Protein 2EXU (pdb70)

GO terms:
  GO:0070990 snRNP binding (F, IDA)
  GO:0033553 rDNA heterochromatin (C, IDA)
  GO:0000785 chromatin (C, IDA)
  GO:0005634 nucleus (C, IDA)
  GO:0000993 RNA polymerase II complex binding (F, IDA)
  GO:0001042 RNA polymerase I core binding (F, IDA)
  GO:0001179 RNA polymerase I general transcription initiation factor binding (F, IDA)
  GO:0003677 DNA binding (F, IDA)
  GO:0003727 single-stranded RNA binding (F, IDA)
  GO:0030619 U1 snRNA binding (F, IDA)
  GO:0030620 U2 snRNA binding (F, IDA)
  GO:0030621 U4 snRNA binding (F, IDA)
  GO:0030623 U5 snRNA binding (F, IDA)
  GO:0017070 U6 snRNA binding (F, IDA)
  GO:0010508 positive regulation of autophagy (P, IDA)
  GO:0042393 histone binding (F, IDA)
  GO:0044877 protein-containing complex binding (F, IDA)
  GO:0032968 positive regulation of transcription elongation by RNA polymerase II (P, IDA)
  GO:0006338 chromatin remodeling (P, IDA)
  GO:0000245 spliceosomal complex assembly (P, IDA)

B-factor: mean 37.78, std 13.95, range [15.48, 500.0]

CATH classification: 3.30.40.210 (+1 more: 3.30.70.940)

Foldseek 3Di:
DWKAFFFQQAIDRPVCCVPPNDPFCVVLCVQLVHRSVLRIGPDFADKDQFDQLCPDPVNVVQVCSVPDGHIGTQAGDDDGDPSSVVVDPPTDTSHPPPDWWKKKWFFAFPCAVVVQVVLVVLQVVQVVVDDDDGLQWPHKADDPVDTRIIMTTGDDLVSQCVSCPPPHGTPSVDMDGDDPVCVCQGPPPDHD

Solvent-accessible surface area: 12089 Å² total; per-residue (Å²): 119,84,52,0,0,10,26,8,0,4,11,33,44,45,92,72,4,103,182,98,8,2,65,45,4,68,56,50,0,135,132,15,70,19,60,11,47,96,0,6,8,92,53,46,111,18,111,15,56,11,103,145,18,115,165,29,157,71,0,109,178,31,78,0,39,181,21,84,56,29,85,0,0,88,76,2,51,44,222,7,24,73,78,0,61,141,64,41,122,156,43,146,43,32,45,58,62,64,70,50,42,11,34,12,0,85,0,105,88,67,69,17,109,73,2,31,160,101,0,118,143,60,35,115,79,46,48,194,89,70,53,199,168,77,17,110,13,112,47,22,33,41,46,103,91,59,90,4,114,0,13,0,41,0,50,129,82,72,22,0,64,143,0,3,111,78,22,83,32,14,72,42,106,106,36,113,76,11,46,99,146,90,21,89,107,10,98,79,122,130,30,141

Nearest PDB structures (foldseek):
  2exu-assembly1_A-2  TM=1.005E+00  e=1.277E-41  Saccharomyces cerevisiae
  7nky-assembly1_Y  TM=9.917E-01  e=1.237E-17  Saccharomyces cerevisiae
  8ram-assembly1_Z  TM=9.722E-01  e=3.155E-15  Saccharomyces cerevisiae
  8rap-assembly1_Z  TM=9.716E-01  e=3.574E-15  Saccharomyces cerevisiae
  7nkx-assembly1_Z  TM=9.626E-01  e=2.965E-15  Saccharomyces cerevisiae S288C

Structure (mmCIF, N/CA/C/O backbone):
data_2EXU
#
_entry.id   2EXU
#
_cell.length_a   53.801
_cell.length_b   53.801
_cell.length_c   177.120
_cell.angle_alpha   90.00
_cell.angle_beta   90.00
_cell.angle_gamma   90.00
#
_symmetry.space_group_name_H-M   'P 41 2 2'
#
loop_
_entity.id
_entity.type
_entity.pdbx_description
1 polymer 'Transcription initiation protein SPT4/SPT5'
2 non-polymer 'ZINC ION'
3 non-polymer ETHANOL
4 non-polymer (4S)-2-METHYL-2,4-PENTANEDIOL
5 water water
#
loop_
_atom_site.group_PDB
_atom_site.id
_atom_site.type_symbol
_atom_site.label_atom_id
_atom_site.label_alt_id
_atom_site.label_comp_id
_atom_site.label_asym_id
_atom_site.label_entity_id
_atom_site.label_seq_id
_atom_site.pdbx_PDB_ins_code
_atom_site.Cartn_x
_atom_site.Cartn_y
_atom_site.Cartn_z
_atom_site.occupancy
_atom_site.B_iso_or_equiv
_atom_site.auth_seq_id
_atom_site.auth_comp_id
_atom_site.auth_asym_id
_atom_site.auth_atom_id
_atom_site.pdbx_PDB_model_num
ATOM 1 N N . SER A 1 3 ? 32.513 17.283 53.760 1.00 39.62 3 SER A N 1
ATOM 2 C CA . SER A 1 3 ? 33.670 18.199 53.977 1.00 39.53 3 SER A CA 1
ATOM 3 C C . SER A 1 3 ? 34.770 17.556 54.824 1.00 39.21 3 SER A C 1
ATOM 4 O O . SER A 1 3 ? 35.883 18.068 54.881 1.00 39.34 3 SER A O 1
ATOM 7 N N . GLU A 1 4 ? 34.460 16.442 55.481 1.00 38.65 4 GLU A N 1
ATOM 8 C CA . GLU A 1 4 ? 35.479 15.697 56.217 1.00 38.38 4 GLU A CA 1
ATOM 9 C C . GLU A 1 4 ? 36.291 14.790 55.301 1.00 37.93 4 GLU A C 1
ATOM 10 O O . GLU A 1 4 ? 35.765 14.231 54.337 1.00 37.96 4 GLU A O 1
ATOM 16 N N . ARG A 1 5 ? 37.577 14.662 55.616 1.00 37.46 5 ARG A N 1
ATOM 17 C CA . ARG A 1 5 ? 38.492 13.768 54.911 1.00 36.85 5 ARG A CA 1
ATOM 18 C C . ARG A 1 5 ? 39.407 13.088 55.924 1.00 36.70 5 ARG A C 1
ATOM 19 O O . ARG A 1 5 ? 39.600 13.599 57.031 1.00 36.62 5 ARG A O 1
ATOM 27 N N . ALA A 1 6 ? 39.960 11.936 55.545 1.00 36.17 6 ALA A N 1
ATOM 28 C CA . ALA A 1 6 ? 40.918 11.222 56.384 1.00 35.77 6 ALA A CA 1
ATOM 29 C C . ALA A 1 6 ? 42.270 11.078 55.690 1.00 35.56 6 ALA A C 1
ATOM 30 O O . ALA A 1 6 ? 42.333 10.749 54.504 1.00 35.70 6 ALA A O 1
ATOM 32 N N . CYS A 1 7 ? 43.345 11.326 56.434 1.00 35.16 7 CYS A N 1
ATOM 33 C CA . CYS A 1 7 ? 44.700 11.128 55.927 1.00 35.11 7 CYS A CA 1
ATOM 34 C C . CYS A 1 7 ? 44.985 9.644 55.716 1.00 35.11 7 CYS A C 1
ATOM 35 O O . CYS A 1 7 ? 44.793 8.832 56.624 1.00 35.18 7 CYS A O 1
ATOM 38 N N . MET A 1 8 ? 45.443 9.299 54.514 1.00 35.08 8 MET A N 1
ATOM 39 C CA . MET A 1 8 ? 45.723 7.911 54.151 1.00 35.05 8 MET A CA 1
ATOM 40 C C . MET A 1 8 ? 46.974 7.359 54.840 1.00 35.18 8 MET A C 1
ATOM 41 O O . MET A 1 8 ? 47.142 6.139 54.937 1.00 35.37 8 MET A O 1
ATOM 46 N N . LEU A 1 9 ? 47.840 8.246 55.327 1.00 35.05 9 LEU A N 1
ATOM 47 C CA . LEU A 1 9 ? 49.066 7.810 56.004 1.00 35.25 9 LEU A CA 1
ATOM 48 C C . LEU A 1 9 ? 48.861 7.565 57.502 1.00 35.07 9 LEU A C 1
ATOM 49 O O . LEU A 1 9 ? 49.192 6.491 58.001 1.00 35.03 9 LEU A O 1
ATOM 54 N N . CYS A 1 10 ? 48.342 8.567 58.210 1.00 35.19 10 CYS A N 1
ATOM 55 C CA . CYS A 1 10 ? 48.178 8.486 59.667 1.00 35.51 10 CYS A CA 1
ATOM 56 C C . CYS A 1 10 ? 46.750 8.157 60.130 1.00 35.45 10 CYS A C 1
ATOM 57 O O . CYS A 1 10 ? 46.546 7.776 61.284 1.00 35.63 10 CYS A O 1
ATOM 60 N N . GLY A 1 11 ? 45.776 8.305 59.236 1.00 35.40 11 GLY A N 1
ATOM 61 C CA . GLY A 1 11 ? 44.381 7.998 59.554 1.00 35.41 11 GLY A CA 1
ATOM 62 C C . GLY A 1 11 ? 43.568 9.131 60.166 1.00 35.56 11 GLY A C 1
ATOM 63 O O . GLY A 1 11 ? 42.371 8.962 60.416 1.00 35.62 11 GLY A O 1
ATOM 64 N N . ILE A 1 12 ? 44.196 10.288 60.396 1.00 35.43 12 ILE A N 1
ATOM 65 C CA . ILE A 1 12 ? 43.517 11.397 61.085 1.00 35.21 12 ILE A CA 1
ATOM 66 C C . ILE A 1 12 ? 42.367 11.970 60.261 1.00 35.27 12 ILE A C 1
ATOM 67 O O . ILE A 1 12 ? 42.466 12.088 59.035 1.00 34.93 12 ILE A O 1
ATOM 72 N N . VAL A 1 13 ? 41.284 12.311 60.957 1.00 35.27 13 VAL A N 1
ATOM 73 C CA . VAL A 1 13 ? 40.094 12.878 60.347 1.00 35.39 13 VAL A CA 1
ATOM 74 C C . VAL A 1 13 ? 40.018 14.369 60.674 1.00 35.96 13 VAL A C 1
ATOM 75 O O . VAL A 1 13 ? 40.018 14.768 61.846 1.00 36.00 13 VAL A O 1
ATOM 79 N N . GLN A 1 14 ? 39.982 15.185 59.624 1.00 36.24 14 GLN A N 1
ATOM 80 C CA . GLN A 1 14 ? 39.821 16.632 59.749 1.00 36.88 14 GLN A CA 1
ATOM 81 C C . GLN A 1 14 ? 38.928 17.103 58.616 1.00 36.77 14 GLN A C 1
ATOM 82 O O . GLN A 1 14 ? 38.747 16.388 57.629 1.00 36.95 14 GLN A O 1
ATOM 88 N N . THR A 1 15 ? 38.371 18.304 58.750 1.00 36.74 15 THR A N 1
ATOM 89 C CA . THR A 1 15 ? 37.602 18.892 57.668 1.00 36.68 15 THR A CA 1
ATOM 90 C C . THR A 1 15 ? 38.540 19.237 56.508 1.00 36.78 15 THR A C 1
ATOM 91 O O . THR A 1 15 ? 39.754 19.372 56.700 1.00 36.46 15 THR A O 1
ATOM 95 N N . THR A 1 16 ? 37.971 19.359 55.312 1.00 36.78 16 THR A N 1
ATOM 96 C CA . THR A 1 16 ? 38.703 19.788 54.125 1.00 37.21 16 THR A CA 1
ATOM 97 C C . THR A 1 16 ? 39.386 21.129 54.398 1.00 37.48 16 THR A C 1
ATOM 98 O O . THR A 1 16 ? 40.568 21.299 54.096 1.00 37.42 16 THR A O 1
ATOM 102 N N . ASN A 1 17 ? 38.643 22.057 55.002 1.00 37.82 17 ASN A N 1
ATOM 103 C CA . ASN A 1 17 ? 39.176 23.358 55.411 1.00 38.28 17 ASN A CA 1
ATOM 104 C C . ASN A 1 17 ? 40.425 23.249 56.288 1.00 38.26 17 ASN A C 1
ATOM 105 O O . ASN A 1 17 ? 41.392 23.983 56.083 1.00 38.25 17 ASN A O 1
ATOM 110 N N . GLU A 1 18 ? 40.391 22.329 57.253 1.00 38.10 18 GLU A N 1
ATOM 111 C CA . GLU A 1 18 ? 41.501 22.120 58.184 1.00 38.35 18 GLU A CA 1
ATOM 112 C C . GLU A 1 18 ? 42.750 21.553 57.511 1.00 38.37 18 GLU A C 1
ATOM 113 O O . GLU A 1 18 ? 43.859 22.011 57.787 1.00 38.44 18 GLU A O 1
ATOM 119 N N . PHE A 1 19 ? 42.568 20.565 56.635 1.00 38.36 19 PHE A N 1
ATOM 120 C CA . PHE A 1 19 ? 43.668 20.056 55.812 1.00 38.60 19 PHE A CA 1
ATOM 121 C C . PHE A 1 19 ? 44.217 21.147 54.879 1.00 38.95 19 PHE A C 1
ATOM 122 O O . PHE A 1 19 ? 45.427 21.239 54.674 1.00 38.73 19 PHE A O 1
ATOM 130 N N . ASN A 1 20 ? 43.321 21.966 54.326 1.00 39.54 20 ASN A N 1
ATOM 131 C CA . ASN A 1 20 ? 43.708 23.105 53.487 1.00 40.38 20 ASN A CA 1
ATOM 132 C C . ASN A 1 20 ? 44.517 24.166 54.228 1.00 40.43 20 ASN A C 1
ATOM 133 O O . ASN A 1 20 ? 45.531 24.644 53.721 1.00 40.37 20 ASN A O 1
ATOM 138 N N . ARG A 1 21 ? 44.054 24.530 55.421 1.00 40.60 21 ARG A N 1
ATOM 139 C CA . ARG A 1 21 ? 44.725 25.523 56.250 1.00 40.98 21 ARG A CA 1
ATOM 140 C C . ARG A 1 21 ? 46.045 24.986 56.786 1.00 40.99 21 ARG A C 1
ATOM 141 O O . ARG A 1 21 ? 47.116 25.536 56.506 1.00 41.33 21 ARG A O 1
ATOM 149 N N . ASP A 1 22 ? 45.950 23.888 57.531 1.00 40.74 22 ASP A N 1
ATOM 150 C CA . ASP A 1 22 ? 47.005 23.443 58.433 1.00 40.51 22 ASP A CA 1
ATOM 151 C C . ASP A 1 22 ? 47.775 22.221 57.945 1.00 39.87 22 ASP A C 1
ATOM 152 O O . ASP A 1 22 ? 48.786 21.844 58.541 1.00 40.06 22 ASP A O 1
ATOM 157 N N . GLY A 1 23 ? 47.300 21.605 56.866 1.00 38.95 23 GLY A N 1
ATOM 158 C CA . GLY A 1 23 ? 47.861 20.343 56.396 1.00 37.81 23 GLY A CA 1
ATOM 159 C C . GLY A 1 23 ? 47.589 19.235 57.397 1.00 37.03 23 GLY A C 1
ATOM 160 O O . GLY A 1 23 ? 46.621 19.298 58.159 1.00 36.87 23 GLY A O 1
ATOM 161 N N . CYS A 1 24 ? 48.434 18.211 57.392 1.00 36.13 24 CYS A N 1
ATOM 162 C CA . CYS A 1 24 ? 48.316 17.154 58.380 1.00 35.69 24 CYS A CA 1
ATOM 163 C C . CYS A 1 24 ? 49.282 17.381 59.536 1.00 35.41 24 CYS A C 1
ATOM 164 O O . CYS A 1 24 ? 50.487 17.538 59.317 1.00 35.29 24 CYS A O 1
ATOM 167 N N . PRO A 1 25 ? 48.755 17.396 60.772 1.00 35.24 25 PRO A N 1
ATOM 168 C CA . PRO A 1 25 ? 49.580 17.609 61.968 1.00 35.07 25 PRO A CA 1
ATOM 169 C C . PRO A 1 25 ? 50.622 16.511 62.193 1.00 34.87 25 PRO A C 1
ATOM 170 O O . PRO A 1 25 ? 51.648 16.766 62.824 1.00 34.88 25 PRO A O 1
ATOM 174 N N . ASN A 1 26 ? 50.366 15.313 61.666 1.00 34.65 26 ASN A N 1
ATOM 175 C CA . ASN A 1 26 ? 51.272 14.176 61.837 1.00 34.59 26 ASN A CA 1
ATOM 176 C C . ASN A 1 26 ? 52.288 14.013 60.701 1.00 34.48 26 ASN A C 1
ATOM 177 O O . ASN A 1 26 ? 53.472 13.771 60.949 1.00 34.63 26 ASN A O 1
ATOM 182 N N . CYS A 1 27 ? 51.820 14.171 59.462 1.00 34.20 27 CYS A N 1
ATOM 183 C CA . CYS A 1 27 ? 52.553 13.712 58.273 1.00 33.75 27 CYS A CA 1
ATOM 184 C C . CYS A 1 27 ? 53.168 14.800 57.400 1.00 33.60 27 CYS A C 1
ATOM 185 O O . CYS A 1 27 ? 53.817 14.490 56.400 1.00 33.74 27 CYS A O 1
ATOM 188 N N . GLN A 1 28 ? 52.957 16.063 57.755 1.00 33.38 28 GLN A N 1
ATOM 189 C CA . GLN A 1 28 ? 53.339 17.179 56.875 1.00 33.30 28 GLN A CA 1
ATOM 190 C C . GLN A 1 28 ? 54.803 17.155 56.427 1.00 33.04 28 GLN A C 1
ATOM 191 O O . GLN A 1 28 ? 55.098 17.454 55.269 1.00 32.97 28 GLN A O 1
ATOM 197 N N . GLY A 1 29 ? 55.706 16.795 57.339 1.00 33.02 29 GLY A N 1
ATOM 198 C CA . GLY A 1 29 ? 57.134 16.685 57.024 1.00 33.05 29 GLY A CA 1
ATOM 199 C C . GLY A 1 29 ? 57.431 15.686 55.923 1.00 33.15 29 GLY A C 1
ATOM 200 O O . GLY A 1 29 ? 58.261 15.932 55.049 1.00 32.92 29 GLY A O 1
ATOM 201 N N . ILE A 1 30 ? 56.734 14.556 55.977 1.00 33.41 30 ILE A N 1
ATOM 202 C CA . ILE A 1 30 ? 56.871 13.488 54.996 1.00 33.75 30 ILE A CA 1
ATOM 203 C C . ILE A 1 30 ? 56.335 13.940 53.636 1.00 33.61 30 ILE A C 1
ATOM 204 O O . ILE A 1 30 ? 56.979 13.723 52.606 1.00 33.62 30 ILE A O 1
ATOM 209 N N . PHE A 1 31 ? 55.165 14.576 53.648 1.00 33.57 31 PHE A N 1
ATOM 210 C CA . PHE A 1 31 ? 54.537 15.088 52.427 1.00 33.44 31 PHE A CA 1
ATOM 211 C C . PHE A 1 31 ? 55.409 16.155 51.762 1.00 33.41 31 PHE A C 1
ATOM 212 O O . PHE A 1 31 ? 55.511 16.208 50.533 1.00 33.31 31 PHE A O 1
ATOM 220 N N . GLU A 1 32 ? 56.043 16.990 52.583 1.00 33.43 32 GLU A N 1
ATOM 221 C CA . GLU A 1 32 ? 56.972 18.006 52.094 1.00 33.60 32 GLU A CA 1
ATOM 222 C C . GLU A 1 32 ? 58.173 17.371 51.386 1.00 33.74 32 GLU A C 1
ATOM 223 O O . GLU A 1 32 ? 58.567 17.813 50.303 1.00 33.27 32 GLU A O 1
ATOM 229 N N . GLU A 1 33 ? 58.743 16.336 52.005 1.00 33.91 33 GLU A N 1
ATOM 230 C CA . GLU A 1 33 ? 59.883 15.617 51.440 1.00 34.54 33 GLU A CA 1
ATOM 231 C C . GLU A 1 33 ? 59.489 14.870 50.163 1.00 34.21 33 GLU A C 1
ATOM 232 O O . GLU A 1 33 ? 60.274 14.798 49.213 1.00 34.01 33 GLU A O 1
ATOM 238 N N . ALA A 1 34 ? 58.268 14.334 50.152 1.00 33.95 34 ALA A N 1
ATOM 239 C CA . ALA A 1 34 ? 57.723 13.624 48.993 1.00 33.96 34 ALA A CA 1
ATOM 240 C C . ALA A 1 34 ? 57.354 14.546 47.826 1.00 33.99 34 ALA A C 1
ATOM 241 O O . ALA A 1 34 ? 57.168 14.077 46.701 1.00 33.98 34 ALA A O 1
ATOM 243 N N . GLY A 1 35 ? 57.237 15.845 48.097 1.00 33.94 35 GLY A N 1
ATOM 244 C CA . GLY A 1 35 ? 56.845 16.815 47.079 1.00 34.22 35 GLY A CA 1
ATOM 245 C C . GLY A 1 35 ? 55.391 16.676 46.662 1.00 34.63 35 GLY A C 1
ATOM 246 O O . GLY A 1 35 ? 55.048 16.894 45.497 1.00 34.36 35 GLY A O 1
ATOM 247 N N . VAL A 1 36 ? 54.539 16.308 47.619 1.00 35.01 36 VAL A N 1
ATOM 248 C CA . VAL A 1 36 ? 53.105 16.128 47.377 1.00 35.66 36 VAL A CA 1
ATOM 249 C C . VAL A 1 36 ? 52.259 17.036 48.267 1.00 36.14 36 VAL A C 1
ATOM 250 O O . VAL A 1 36 ? 52.695 17.441 49.351 1.00 36.26 36 VAL A O 1
ATOM 254 N N . SER A 1 37 ? 51.050 17.349 47.811 1.00 36.58 37 SER A N 1
ATOM 255 C CA . SER A 1 37 ? 50.120 18.137 48.611 1.00 37.29 37 SER A CA 1
ATOM 256 C C . SER A 1 37 ? 49.453 17.247 49.646 1.00 37.43 37 SER A C 1
ATOM 257 O O . SER A 1 37 ? 49.307 16.039 49.436 1.00 37.62 37 SER A O 1
ATOM 260 N N . THR A 1 38 ? 49.056 17.844 50.764 1.00 37.66 38 THR A N 1
ATOM 261 C CA . THR A 1 38 ? 48.323 17.127 51.800 1.00 38.00 38 THR A CA 1
ATOM 262 C C . THR A 1 38 ? 46.996 16.591 51.256 1.00 38.07 38 THR A C 1
ATOM 263 O O . THR A 1 38 ? 46.622 15.453 51.539 1.00 38.01 38 THR A O 1
ATOM 267 N N . MET A 1 39 ? 46.308 17.410 50.462 1.00 38.36 39 MET A N 1
ATOM 268 C CA . MET A 1 39 ? 44.991 17.065 49.923 1.00 38.64 39 MET A CA 1
ATOM 269 C C . MET A 1 39 ? 44.952 15.759 49.142 1.00 38.21 39 MET A C 1
ATOM 270 O O . MET A 1 39 ? 44.016 14.978 49.301 1.00 38.16 39 MET A O 1
ATOM 275 N N . GLU A 1 40 ? 45.963 15.524 48.309 1.00 37.64 40 GLU A N 1
ATOM 276 C CA . GLU A 1 40 ? 46.018 14.296 47.519 1.00 37.58 40 GLU A CA 1
ATOM 277 C C . GLU A 1 40 ? 46.420 13.075 48.357 1.00 36.85 40 GLU A C 1
ATOM 278 O O . GLU A 1 40 ? 46.348 11.944 47.882 1.00 36.93 40 GLU A O 1
ATOM 284 N N . CYS A 1 41 ? 46.834 13.318 49.599 1.00 36.18 41 CYS A N 1
ATOM 285 C CA . CYS A 1 41 ? 47.141 12.250 50.548 1.00 35.70 41 CYS A CA 1
ATOM 286 C C . CYS A 1 41 ? 45.966 11.969 51.497 1.00 35.35 41 CYS A C 1
ATOM 287 O O . CYS A 1 41 ? 46.075 11.145 52.411 1.00 35.31 41 CYS A O 1
ATOM 290 N N . THR A 1 42 ? 44.848 12.655 51.270 1.00 34.83 42 THR A N 1
ATOM 291 C CA . THR A 1 42 ? 43.645 12.475 52.075 1.00 34.14 42 THR A CA 1
ATOM 292 C C . THR A 1 42 ? 42.527 11.866 51.240 1.00 33.95 42 THR A C 1
ATOM 293 O O . THR A 1 42 ? 42.532 11.965 50.014 1.00 33.78 42 THR A O 1
ATOM 297 N N . SER A 1 43 ? 41.564 11.246 51.913 1.00 33.84 43 SER A N 1
ATOM 298 C CA . SER A 1 43 ? 40.439 10.612 51.235 1.00 33.90 43 SER A CA 1
ATOM 299 C C . SER A 1 43 ? 39.096 11.043 51.830 1.00 33.93 43 SER A C 1
ATOM 300 O O . SER A 1 43 ? 38.973 11.170 53.050 1.00 34.05 43 SER A O 1
ATOM 303 N N . PRO A 1 44 ? 38.088 11.273 50.966 1.00 33.99 44 PRO A N 1
ATOM 304 C CA . PRO A 1 44 ? 36.729 11.558 51.426 1.00 34.01 44 PRO A CA 1
ATOM 305 C C . PRO A 1 44 ? 35.962 10.304 51.867 1.00 34.10 44 PRO A C 1
ATOM 306 O O . PRO A 1 44 ? 34.831 10.416 52.350 1.00 34.32 44 PRO A O 1
ATOM 310 N N . SER A 1 45 ? 36.570 9.131 51.692 1.00 33.93 45 SER A N 1
ATOM 311 C CA . SER A 1 45 ? 35.909 7.855 51.961 1.00 33.86 45 SER A CA 1
ATOM 312 C C . SER A 1 45 ? 36.619 7.098 53.078 1.00 33.81 45 SER A C 1
ATOM 313 O O . SER A 1 45 ? 37.728 6.598 52.895 1.00 33.96 45 SER A O 1
ATOM 316 N N . PHE A 1 46 ? 35.970 7.023 54.235 1.00 33.88 46 PHE A N 1
ATOM 317 C CA . PHE A 1 46 ? 36.551 6.402 55.426 1.00 33.89 46 PHE A CA 1
ATOM 318 C C . PHE A 1 46 ? 35.458 5.886 56.361 1.00 33.91 46 PHE A C 1
ATOM 319 O O . PHE A 1 46 ? 34.306 6.304 56.272 1.00 33.94 46 PHE A O 1
ATOM 327 N N . GLU A 1 47 ? 35.835 4.988 57.267 1.00 34.01 47 GLU A N 1
ATOM 328 C CA . GLU A 1 47 ? 34.881 4.353 58.170 1.00 34.02 47 GLU A CA 1
ATOM 329 C C . GLU A 1 47 ? 35.554 4.012 59.497 1.00 33.94 47 GLU A C 1
ATOM 330 O O . GLU A 1 47 ? 36.755 3.730 59.541 1.00 34.24 47 GLU A O 1
ATOM 336 N N . GLY A 1 48 ? 34.772 4.047 60.571 1.00 33.95 48 GLY A N 1
ATOM 337 C CA . GLY A 1 48 ? 35.234 3.629 61.887 1.00 34.04 48 GLY A CA 1
ATOM 338 C C . GLY A 1 48 ? 35.873 4.778 62.628 1.00 34.07 48 GLY A C 1
ATOM 339 O O . GLY A 1 48 ? 37.098 4.863 62.713 1.00 34.31 48 GLY A O 1
ATOM 340 N N . LEU A 1 49 ? 35.040 5.671 63.155 1.00 34.04 49 LEU A N 1
ATOM 341 C CA . LEU A 1 49 ? 35.532 6.857 63.848 1.00 34.17 49 LEU A CA 1
ATOM 342 C C . LEU A 1 49 ? 36.144 6.481 65.187 1.00 34.32 49 LEU A C 1
ATOM 343 O O . LEU A 1 49 ? 35.555 5.724 65.958 1.00 34.11 49 LEU A O 1
ATOM 348 N N . VAL A 1 50 ? 37.337 7.013 65.440 1.00 34.48 50 VAL A N 1
ATOM 349 C CA . VAL A 1 50 ? 38.076 6.754 66.665 1.00 34.54 50 VAL A CA 1
ATOM 350 C C . VAL A 1 50 ? 38.414 8.088 67.333 1.00 34.90 50 VAL A C 1
ATOM 351 O O . VAL A 1 50 ? 39.210 8.876 66.806 1.00 35.11 50 VAL A O 1
ATOM 355 N N . GLY A 1 51 ? 37.800 8.345 68.484 1.00 34.64 51 GLY A N 1
ATOM 356 C CA . GLY A 1 51 ? 38.218 9.457 69.323 1.00 34.59 51 GLY A CA 1
ATOM 357 C C . GLY A 1 51 ? 39.436 9.024 70.118 1.00 34.74 51 GLY A C 1
ATOM 358 O O . GLY A 1 51 ? 39.300 8.337 71.132 1.00 34.64 51 GLY A O 1
ATOM 359 N N . MET A 1 52 ? 40.623 9.414 69.651 1.00 34.65 52 MET A N 1
ATOM 360 C CA . MET A 1 52 ? 41.884 9.010 70.277 1.00 34.76 52 MET A CA 1
ATOM 361 C C . MET A 1 52 ? 42.341 10.012 71.336 1.00 34.95 52 MET A C 1
ATOM 362 O O . MET A 1 52 ? 42.742 11.132 71.013 1.00 34.93 52 MET A O 1
ATOM 367 N N . CYS A 1 53 ? 42.284 9.596 72.598 1.00 34.94 53 CYS A N 1
ATOM 368 C CA . CYS A 1 53 ? 42.543 10.500 73.711 1.00 35.26 53 CYS A CA 1
ATOM 369 C C . CYS A 1 53 ? 43.951 10.350 74.290 1.00 35.26 53 CYS A C 1
ATOM 370 O O . CYS A 1 53 ? 44.592 11.347 74.627 1.00 35.16 53 CYS A O 1
ATOM 373 N N . LYS A 1 54 ? 44.421 9.109 74.413 1.00 35.36 54 LYS A N 1
ATOM 374 C CA . LYS A 1 54 ? 45.749 8.828 74.970 1.00 35.66 54 LYS A CA 1
ATOM 375 C C . LYS A 1 54 ? 46.519 7.855 74.070 1.00 35.39 54 LYS A C 1
ATOM 376 O O . LYS A 1 54 ? 46.566 6.658 74.350 1.00 35.43 54 LYS A O 1
ATOM 382 N N . PRO A 1 55 ? 47.132 8.375 72.988 1.00 35.34 55 PRO A N 1
ATOM 383 C CA . PRO A 1 55 ? 47.777 7.542 71.965 1.00 35.21 55 PRO A CA 1
ATOM 384 C C . PRO A 1 55 ? 48.898 6.650 72.511 1.00 35.10 55 PRO A C 1
ATOM 385 O O . PRO A 1 55 ? 49.042 5.509 72.075 1.00 34.92 55 PRO A O 1
ATOM 389 N N . THR A 1 56 ? 49.672 7.160 73.468 1.00 34.97 56 THR A N 1
ATOM 390 C CA . THR A 1 56 ? 50.815 6.420 74.012 1.00 34.86 56 THR A CA 1
ATOM 391 C C . THR A 1 56 ? 50.398 5.215 74.862 1.00 34.76 56 THR A C 1
ATOM 392 O O . THR A 1 56 ? 51.198 4.309 75.092 1.00 34.87 56 THR A O 1
ATOM 396 N N . LYS A 1 57 ? 49.149 5.204 75.320 1.00 34.61 57 LYS A N 1
ATOM 397 C CA . LYS A 1 57 ? 48.670 4.157 76.227 1.00 34.56 57 LYS A CA 1
ATOM 398 C C . LYS A 1 57 ? 47.640 3.241 75.575 1.00 34.29 57 LYS A C 1
ATOM 399 O O . LYS A 1 57 ? 47.517 2.070 75.940 1.00 34.24 57 LYS A O 1
ATOM 405 N N . SER A 1 58 ? 46.899 3.783 74.614 1.00 34.08 58 SER A N 1
ATOM 406 C CA . SER A 1 58 ? 45.795 3.064 73.987 1.00 33.79 58 SER A CA 1
ATOM 407 C C . SER A 1 58 ? 46.264 1.857 73.171 1.00 33.66 58 SER A C 1
ATOM 408 O O . SER A 1 58 ? 47.180 1.966 72.352 1.00 33.42 58 SER A O 1
ATOM 411 N N . TRP A 1 59 ? 45.633 0.711 73.414 1.00 33.43 59 TRP A N 1
ATOM 412 C CA . TRP A 1 59 ? 45.844 -0.478 72.591 1.00 33.48 59 TRP A CA 1
ATOM 413 C C . TRP A 1 59 ? 45.220 -0.310 71.207 1.00 33.65 59 TRP A C 1
ATOM 414 O O . TRP A 1 59 ? 45.765 -0.798 70.217 1.00 33.62 59 TRP A O 1
ATOM 425 N N . VAL A 1 60 ? 44.078 0.378 71.147 1.00 33.91 60 VAL A N 1
ATOM 426 C CA . VAL A 1 60 ? 43.464 0.756 69.872 1.00 34.24 60 VAL A CA 1
ATOM 427 C C . VAL A 1 60 ? 44.461 1.547 69.026 1.00 34.74 60 VAL A C 1
ATOM 428 O O . VAL A 1 60 ? 44.622 1.268 67.831 1.00 35.05 60 VAL A O 1
ATOM 432 N N . ALA A 1 61 ? 45.127 2.520 69.652 1.00 34.95 61 ALA A N 1
ATOM 433 C CA . ALA A 1 61 ? 46.130 3.346 68.978 1.00 35.35 61 ALA A CA 1
ATOM 434 C C . ALA A 1 61 ? 47.286 2.497 68.483 1.00 35.68 61 ALA A C 1
ATOM 435 O O . ALA A 1 61 ? 47.776 2.695 67.369 1.00 35.54 61 ALA A O 1
ATOM 437 N N . LYS A 1 62 ? 47.719 1.560 69.324 1.00 36.07 62 LYS A N 1
ATOM 438 C CA . LYS A 1 62 ? 48.797 0.650 68.972 1.00 36.77 62 LYS A CA 1
ATOM 439 C C . LYS A 1 62 ? 48.431 -0.157 67.732 1.00 36.94 62 LYS A C 1
ATOM 440 O O . LYS A 1 62 ? 49.197 -0.202 66.773 1.00 36.66 62 LYS A O 1
ATOM 446 N N . TRP A 1 63 ? 47.248 -0.769 67.750 1.00 37.46 63 TRP A N 1
ATOM 447 C CA . TRP A 1 63 ? 46.796 -1.599 66.635 1.00 37.97 63 TRP A CA 1
ATOM 448 C C . TRP A 1 63 ? 46.554 -0.812 65.340 1.00 38.09 63 TRP A C 1
ATOM 449 O O . TRP A 1 63 ? 46.738 -1.351 64.251 1.00 38.14 63 TRP A O 1
ATOM 460 N N . LEU A 1 64 ? 46.187 0.463 65.461 1.00 38.04 64 LEU A N 1
ATOM 461 C CA . LEU A 1 64 ? 45.947 1.313 64.294 1.00 38.06 64 LEU A CA 1
ATOM 462 C C . LEU A 1 64 ? 47.168 2.117 63.843 1.00 38.06 64 LEU A C 1
ATOM 463 O O . LEU A 1 64 ? 47.074 2.894 62.898 1.00 38.06 64 LEU A O 1
ATOM 468 N N . SER A 1 65 ? 48.303 1.934 64.517 1.00 38.14 65 SER A N 1
ATOM 469 C CA . SER A 1 65 ? 49.521 2.729 64.276 1.00 38.26 65 SER A CA 1
ATOM 470 C C . SER A 1 65 ? 49.284 4.230 64.403 1.00 38.21 65 SER A C 1
ATOM 471 O O . SER A 1 65 ? 49.778 5.020 63.590 1.00 38.17 65 SER A O 1
ATOM 474 N N . VAL A 1 66 ? 48.518 4.622 65.415 1.00 38.31 66 VAL A N 1
ATOM 475 C CA . VAL A 1 66 ? 48.348 6.041 65.722 1.00 38.43 66 VAL A CA 1
ATOM 476 C C . VAL A 1 66 ? 48.962 6.370 67.094 1.00 38.53 66 VAL A C 1
ATOM 477 O O . VAL A 1 66 ? 48.846 7.496 67.598 1.00 38.68 66 VAL A O 1
ATOM 481 N N . ASP A 1 67 ? 49.650 5.382 67.669 1.00 38.28 67 ASP A N 1
ATOM 482 C CA . ASP A 1 67 ? 50.240 5.520 69.003 1.00 38.35 67 ASP A CA 1
ATOM 483 C C . ASP A 1 67 ? 51.378 6.548 69.097 1.00 38.34 67 ASP A C 1
ATOM 484 O O . ASP A 1 67 ? 51.669 7.049 70.184 1.00 38.26 67 ASP A O 1
ATOM 489 N N . HIS A 1 68 ? 51.987 6.884 67.960 1.00 38.04 68 HIS A N 1
ATOM 490 C CA . HIS A 1 68 ? 52.999 7.942 67.907 1.00 37.84 68 HIS A CA 1
ATOM 491 C C . HIS A 1 68 ? 52.470 9.198 67.210 1.00 37.49 68 HIS A C 1
ATOM 492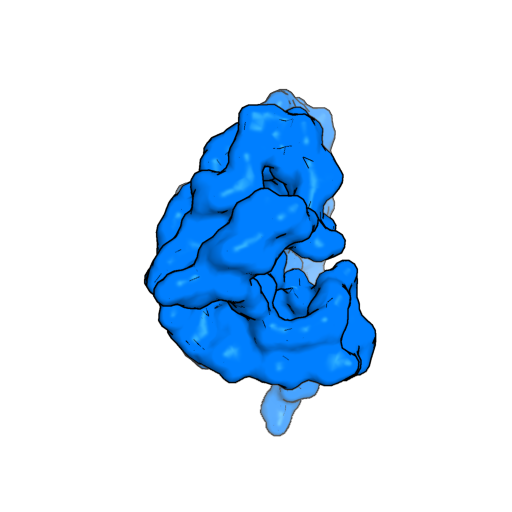 O O . HIS A 1 68 ? 53.237 10.096 66.841 1.00 37.47 68 HIS A O 1
ATOM 499 N N . SER A 1 69 ? 51.151 9.253 67.050 1.00 36.87 69 SER A N 1
ATOM 500 C CA . SER A 1 69 ? 50.478 10.394 66.442 1.00 36.47 69 SER A CA 1
ATOM 501 C C . SER A 1 69 ? 49.754 11.206 67.518 1.00 36.37 69 SER A C 1
ATOM 502 O O . SER A 1 69 ? 49.660 10.773 68.669 1.00 36.35 69 SER A O 1
ATOM 505 N N . ILE A 1 70 ? 49.258 12.383 67.151 1.00 36.10 70 ILE A N 1
ATOM 506 C CA . ILE A 1 70 ? 48.603 13.271 68.116 1.00 36.13 70 ILE A CA 1
ATOM 507 C C . ILE A 1 70 ? 47.212 12.776 68.522 1.00 36.07 70 ILE A C 1
ATOM 508 O O . ILE A 1 70 ? 46.562 12.046 67.777 1.00 35.94 70 ILE A O 1
ATOM 513 N N . ALA A 1 71 ? 46.773 13.166 69.715 1.00 36.09 71 ALA A N 1
ATOM 514 C CA . ALA A 1 71 ? 45.383 12.984 70.111 1.00 36.12 71 ALA A CA 1
ATOM 515 C C . ALA A 1 71 ? 44.464 13.673 69.097 1.00 36.20 71 ALA A C 1
ATOM 516 O O . ALA A 1 71 ? 44.777 14.757 68.594 1.00 36.30 71 ALA A O 1
ATOM 518 N N . GLY A 1 72 ? 43.344 13.030 68.787 1.00 36.18 72 GLY A N 1
ATOM 519 C CA . GLY A 1 72 ? 42.384 13.570 67.828 1.00 36.20 72 GLY A CA 1
ATOM 520 C C . GLY A 1 72 ? 41.439 12.503 67.310 1.00 36.23 72 GLY A C 1
ATOM 521 O O . GLY A 1 72 ? 41.369 11.405 67.865 1.00 36.05 72 GLY A O 1
ATOM 522 N N . MET A 1 73 ? 40.709 12.832 66.247 1.00 36.31 73 MET A N 1
ATOM 523 C CA . MET A 1 73 ? 39.781 11.895 65.618 1.00 36.32 73 MET A CA 1
ATOM 524 C C . MET A 1 73 ? 40.460 11.148 64.473 1.00 36.15 73 MET A C 1
ATOM 525 O O . MET A 1 73 ? 41.035 11.764 63.573 1.00 36.10 73 MET A O 1
ATOM 530 N N . TYR A 1 74 ? 40.390 9.821 64.518 1.00 36.02 74 TYR A N 1
ATOM 531 C CA . TYR A 1 74 ? 40.992 8.970 63.493 1.00 35.80 74 TYR A CA 1
ATOM 532 C C . TYR A 1 74 ? 39.956 8.047 62.851 1.00 35.94 74 TYR A C 1
ATOM 533 O O . TYR A 1 74 ? 38.839 7.907 63.354 1.00 35.89 74 TYR A O 1
ATOM 542 N N . ALA A 1 75 ? 40.331 7.439 61.728 1.00 36.08 75 ALA A N 1
ATOM 543 C CA . ALA A 1 75 ? 39.484 6.473 61.037 1.00 36.28 75 ALA A CA 1
ATOM 544 C C . ALA A 1 75 ? 40.181 5.123 60.983 1.00 36.44 75 ALA A C 1
ATOM 545 O O . ALA A 1 75 ? 41.391 5.052 60.764 1.00 36.52 75 ALA A O 1
ATOM 547 N N . ILE A 1 76 ? 39.412 4.057 61.188 1.00 36.63 76 ILE A N 1
ATOM 548 C CA . ILE A 1 76 ? 39.946 2.697 61.144 1.00 36.74 76 ILE A CA 1
ATOM 549 C C . ILE A 1 76 ? 40.242 2.262 59.711 1.00 36.73 76 ILE A C 1
ATOM 550 O O . ILE A 1 76 ? 41.293 1.683 59.446 1.00 36.84 76 ILE A O 1
ATOM 555 N N . LYS A 1 77 ? 39.318 2.541 58.796 1.00 36.73 77 LYS A N 1
ATOM 556 C CA . LYS A 1 77 ? 39.522 2.219 57.384 1.00 37.00 77 LYS A CA 1
ATOM 557 C C . LYS A 1 77 ? 39.489 3.485 56.544 1.00 36.77 77 LYS A C 1
ATOM 558 O O . LYS A 1 77 ? 38.533 4.259 56.618 1.00 36.95 77 LYS A O 1
ATOM 564 N N . VAL A 1 78 ? 40.543 3.688 55.758 1.00 36.52 78 VAL A N 1
ATOM 565 C CA . VAL A 1 78 ? 40.615 4.808 54.827 1.00 36.42 78 VAL A CA 1
ATOM 566 C C . VAL A 1 78 ? 40.808 4.257 53.418 1.00 36.66 78 VAL A C 1
ATOM 567 O O . VAL A 1 78 ? 41.811 3.597 53.133 1.00 36.42 78 VAL A O 1
ATOM 571 N N . ASP A 1 79 ? 39.840 4.520 52.547 1.00 36.94 79 ASP A N 1
ATOM 572 C CA . ASP A 1 79 ? 39.915 4.079 51.160 1.00 37.51 79 ASP A CA 1
ATOM 573 C C . ASP A 1 79 ? 40.854 4.966 50.360 1.00 37.76 79 ASP A C 1
ATOM 574 O O . ASP A 1 79 ? 40.969 6.163 50.623 1.00 37.76 79 ASP A O 1
ATOM 579 N N . GLY A 1 80 ? 41.520 4.376 49.376 1.00 38.04 80 GLY A N 1
ATOM 580 C CA . GLY A 1 80 ? 42.377 5.142 48.492 1.00 38.41 80 GLY A CA 1
ATOM 581 C C . GLY A 1 80 ? 43.836 4.753 48.563 1.00 38.78 80 GLY A C 1
ATOM 582 O O . GLY A 1 80 ? 44.279 4.069 49.492 1.00 38.72 80 GLY A O 1
ATOM 583 N N . ARG A 1 81 ? 44.577 5.223 47.570 1.00 39.06 81 ARG A N 1
ATOM 584 C CA . ARG A 1 81 ? 45.956 4.842 47.359 1.00 39.69 81 ARG A CA 1
ATOM 585 C C . ARG A 1 81 ? 46.843 6.044 47.650 1.00 39.23 81 ARG A C 1
ATOM 586 O O . ARG A 1 81 ? 46.658 7.119 47.070 1.00 39.06 81 ARG A O 1
ATOM 594 N N . LEU A 1 82 ? 47.789 5.860 48.566 1.00 38.92 82 LEU A N 1
ATOM 595 C CA . LEU A 1 82 ? 48.771 6.888 48.883 1.00 38.58 82 LEU A CA 1
ATOM 596 C C . LEU A 1 82 ? 49.705 7.068 47.681 1.00 38.37 82 LEU A C 1
ATOM 597 O O . LEU A 1 82 ? 50.087 6.080 47.052 1.00 38.22 82 LEU A O 1
ATOM 602 N N . PRO A 1 83 ? 50.050 8.327 47.335 1.00 38.15 83 PRO A N 1
ATOM 603 C CA . PRO A 1 83 ? 50.963 8.559 46.208 1.00 37.90 83 PRO A CA 1
ATOM 604 C C . PRO A 1 83 ? 52.295 7.828 46.377 1.00 37.67 83 PRO A C 1
ATOM 605 O O . PRO A 1 83 ? 52.816 7.742 47.490 1.00 37.47 83 PRO A O 1
ATOM 609 N N . ALA A 1 84 ? 52.826 7.314 45.270 1.00 37.58 84 ALA A N 1
ATOM 610 C CA . ALA A 1 84 ? 54.056 6.517 45.261 1.00 37.51 84 ALA A CA 1
ATOM 611 C C . ALA A 1 84 ? 55.261 7.224 45.886 1.00 37.52 84 ALA A C 1
ATOM 612 O O . ALA A 1 84 ? 56.094 6.583 46.527 1.00 37.42 84 ALA A O 1
ATOM 614 N N . GLU A 1 85 ? 55.345 8.540 45.701 1.00 37.54 85 GLU A N 1
ATOM 615 C CA . GLU A 1 85 ? 56.473 9.318 46.219 1.00 37.74 85 GLU A CA 1
ATOM 616 C C . GLU A 1 85 ? 56.483 9.431 47.748 1.00 37.59 85 GLU A C 1
ATOM 617 O O . GLU A 1 85 ? 57.517 9.740 48.344 1.00 37.61 85 GLU A O 1
ATOM 623 N N . VAL A 1 86 ? 55.338 9.161 48.373 1.00 37.30 86 VAL A N 1
ATOM 624 C CA . VAL A 1 86 ? 55.250 9.050 49.828 1.00 37.21 86 VAL A CA 1
ATOM 625 C C . VAL A 1 86 ? 55.639 7.632 50.256 1.00 37.21 86 VAL A C 1
ATOM 626 O O . VAL A 1 86 ? 56.468 7.450 51.151 1.00 37.12 86 VAL A O 1
ATOM 630 N N . VAL A 1 87 ? 55.041 6.640 49.595 1.00 37.15 87 VAL A N 1
ATOM 631 C CA . VAL A 1 87 ? 55.284 5.221 49.873 1.00 37.01 87 VAL A CA 1
ATOM 632 C C . VAL A 1 87 ? 56.774 4.855 49.818 1.00 37.09 87 VAL A C 1
ATOM 633 O O . VAL A 1 87 ? 57.268 4.145 50.696 1.00 36.88 87 VAL A O 1
ATOM 637 N N . GLU A 1 88 ? 57.487 5.365 48.812 1.00 37.13 88 GLU A N 1
ATOM 638 C CA . GLU A 1 88 ? 58.917 5.056 48.636 1.00 37.50 88 GLU A CA 1
ATOM 639 C C . GLU A 1 88 ? 59.821 5.588 49.762 1.00 37.47 88 GLU A C 1
ATOM 640 O O . GLU A 1 88 ? 60.972 5.165 49.885 1.00 37.52 88 GLU A O 1
ATOM 646 N N . LEU A 1 89 ? 59.2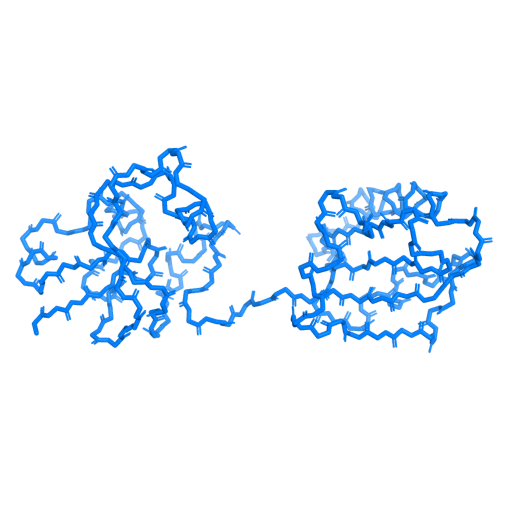97 6.507 50.571 1.00 37.43 89 LEU A N 1
ATOM 647 C CA . LEU A 1 89 ? 60.040 7.056 51.706 1.00 37.63 89 LEU A CA 1
ATOM 648 C C . LEU A 1 89 ? 59.813 6.286 53.005 1.00 37.80 89 LEU A C 1
ATOM 649 O O . LEU A 1 89 ? 60.580 6.431 53.956 1.00 37.64 89 LEU A O 1
ATOM 654 N N . LEU A 1 90 ? 58.760 5.476 53.045 1.00 38.21 90 LEU A N 1
ATOM 655 C CA . LEU A 1 90 ? 58.328 4.854 54.294 1.00 38.80 90 LEU A CA 1
ATOM 656 C C . LEU A 1 90 ? 58.251 3.333 54.213 1.00 38.98 90 LEU A C 1
ATOM 657 O O . LEU A 1 90 ? 57.208 2.788 53.843 1.00 39.13 90 LEU A O 1
ATOM 662 N N . PRO A 1 91 ? 59.351 2.643 54.574 1.00 39.21 91 PRO A N 1
ATOM 663 C CA . PRO A 1 91 ? 59.389 1.174 54.589 1.00 39.29 91 PRO A CA 1
ATOM 664 C C . PRO A 1 91 ? 58.358 0.563 55.532 1.00 39.28 91 PRO A C 1
ATOM 665 O O . PRO A 1 91 ? 57.880 -0.546 55.284 1.00 39.40 91 PRO A O 1
ATOM 669 N N . HIS A 1 92 ? 58.022 1.289 56.598 1.00 39.27 92 HIS A N 1
ATOM 670 C CA . HIS A 1 92 ? 57.072 0.817 57.603 1.00 39.27 92 HIS A CA 1
ATOM 671 C C . HIS A 1 92 ? 55.610 1.001 57.193 1.00 39.39 92 HIS A C 1
ATOM 672 O O . HIS A 1 92 ? 54.715 0.499 57.879 1.00 39.60 92 HIS A O 1
ATOM 679 N N . TYR A 1 93 ? 55.365 1.721 56.095 1.00 39.18 93 TYR A N 1
ATOM 680 C CA . TYR A 1 93 ? 53.994 1.995 55.657 1.00 39.00 93 TYR A CA 1
ATOM 681 C C . TYR A 1 93 ? 53.217 0.725 55.339 1.00 38.66 93 TYR A C 1
ATOM 682 O O . TYR A 1 93 ? 53.684 -0.134 54.591 1.00 38.48 93 TYR A O 1
ATOM 691 N N . LYS A 1 94 ? 52.026 0.637 55.922 1.00 38.37 94 LYS A N 1
ATOM 692 C CA . LYS A 1 94 ? 51.087 -0.446 55.658 1.00 38.18 94 LYS A CA 1
ATOM 693 C C . LYS A 1 94 ? 49.717 0.181 55.387 1.00 38.11 94 LYS A C 1
ATOM 694 O O . LYS A 1 94 ? 49.268 1.028 56.163 1.00 37.86 94 LYS A O 1
ATOM 700 N N . PRO A 1 95 ? 49.060 -0.211 54.276 1.00 38.13 95 PRO A N 1
ATOM 701 C CA . PRO A 1 95 ? 47.858 0.487 53.801 1.00 38.29 95 PRO A CA 1
ATOM 702 C C . PRO A 1 95 ? 46.703 0.461 54.801 1.00 38.44 95 PRO A C 1
ATOM 703 O O . PRO A 1 95 ? 46.509 -0.532 55.499 1.00 38.31 95 PRO A O 1
ATOM 707 N N . ARG A 1 96 ? 45.959 1.561 54.870 1.00 38.71 96 ARG A N 1
ATOM 708 C CA . ARG A 1 96 ? 44.857 1.696 55.819 1.00 39.14 96 ARG A CA 1
ATOM 709 C C . ARG A 1 96 ? 43.507 1.305 55.209 1.00 39.15 96 ARG A C 1
ATOM 710 O O . ARG A 1 96 ? 42.458 1.520 55.817 1.00 39.00 96 ARG A O 1
ATOM 718 N N . ASP A 1 97 ? 43.547 0.700 54.022 1.00 39.52 97 ASP A N 1
ATOM 719 C CA . ASP A 1 97 ? 42.335 0.255 53.329 1.00 39.88 97 ASP A CA 1
ATOM 720 C C . ASP A 1 97 ? 42.073 -1.249 53.475 1.00 40.36 97 ASP A C 1
ATOM 721 O O . ASP A 1 97 ? 41.083 -1.767 52.954 1.00 40.44 97 ASP A O 1
ATOM 726 N N . GLY A 1 98 ? 42.942 -1.966 54.150 1.00 39.01 98 GLY A N 1
ATOM 727 C CA . GLY A 1 98 ? 42.816 -3.415 54.339 1.00 39.94 98 GLY A CA 1
ATOM 728 C C . GLY A 1 98 ? 43.773 -4.227 53.485 1.00 40.56 98 GLY A C 1
ATOM 729 O O . GLY A 1 98 ? 44.020 -5.406 53.760 1.00 40.86 98 GLY A O 1
ATOM 730 N N . SER A 1 99 ? 44.322 -3.594 52.454 1.00 40.79 99 SER A N 1
ATOM 731 C CA . SER A 1 99 ? 45.227 -4.259 51.530 1.00 41.17 99 SER A CA 1
ATOM 732 C C . SER A 1 99 ? 46.649 -4.328 52.100 1.00 41.66 99 SER A C 1
ATOM 733 O O . SER A 1 99 ? 46.916 -3.819 53.193 1.00 41.62 99 SER A O 1
ATOM 736 N N . GLY A 1 100 ? 47.559 -4.961 51.360 1.00 42.05 100 GLY A N 1
ATOM 737 C CA . GLY A 1 100 ? 48.946 -5.111 51.803 1.00 42.68 100 GLY A CA 1
ATOM 738 C C . GLY A 1 100 ? 49.03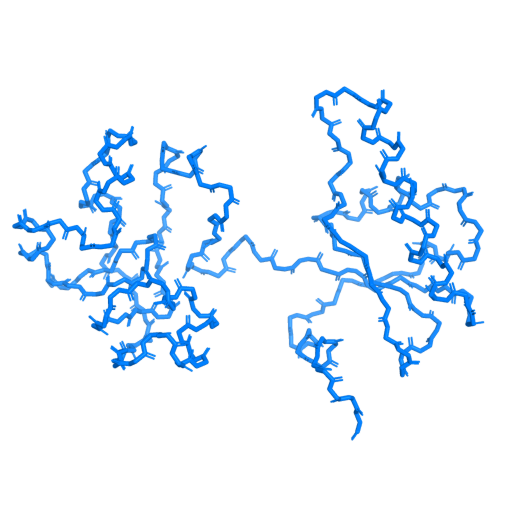2 -5.943 53.072 1.00 43.17 100 GLY A C 1
ATOM 739 O O . GLY A 1 100 ? 49.968 -5.802 53.867 1.00 42.86 100 GLY A O 1
ATOM 740 N N . SER A 1 101 ? 48.164 -6.612 53.469 1.00 43.77 101 SER A N 1
ATOM 741 C CA . SER A 1 101 ? 47.931 -7.655 54.504 1.00 44.58 101 SER A CA 1
ATOM 742 C C . SER A 1 101 ? 48.991 -8.783 54.745 1.00 44.53 101 SER A C 1
ATOM 743 O O . SER A 1 101 ? 49.886 -9.089 53.888 1.00 45.11 101 SER A O 1
ATOM 746 N N . ALA A 1 102 ? 48.746 -9.339 56.103 1.00 32.44 285 ALA A N 1
ATOM 747 C CA . ALA A 1 102 ? 49.567 -10.371 56.704 1.00 32.50 285 ALA A CA 1
ATOM 748 C C . ALA A 1 102 ? 49.402 -11.660 55.867 1.00 32.55 285 ALA A C 1
ATOM 749 O O . ALA A 1 102 ? 48.264 -12.104 55.690 1.00 32.68 285 ALA A O 1
ATOM 751 N N . THR A 1 103 ? 50.506 -12.262 55.349 1.00 33.98 286 THR A N 1
ATOM 752 C CA . THR A 1 103 ? 50.480 -13.522 54.612 1.00 34.21 286 THR A CA 1
ATOM 753 C C . THR A 1 103 ? 51.394 -14.500 55.339 1.00 34.26 286 THR A C 1
ATOM 754 O O . THR A 1 103 ? 52.612 -14.516 55.134 1.00 34.36 286 THR A O 1
ATOM 758 N N . ILE A 1 104 ? 50.794 -15.293 56.218 1.00 34.26 287 ILE A N 1
ATOM 759 C CA . ILE A 1 104 ? 51.534 -16.224 57.050 1.00 34.32 287 ILE A CA 1
ATOM 760 C C . ILE A 1 104 ? 51.119 -17.648 56.697 1.00 34.46 287 ILE A C 1
ATOM 761 O O . ILE A 1 104 ? 49.928 -17.954 56.615 1.00 34.44 287 ILE A O 1
ATOM 766 N N . TRP A 1 105 ? 52.114 -18.500 56.465 1.00 34.70 288 TRP A N 1
ATOM 767 C CA . TRP A 1 105 ? 51.877 -19.872 56.039 1.00 34.90 288 TRP A CA 1
ATOM 768 C C . TRP A 1 105 ? 52.240 -20.843 57.151 1.00 35.08 288 TRP A C 1
ATOM 769 O O . TRP A 1 105 ? 53.352 -20.807 57.682 1.00 35.18 288 TRP A O 1
ATOM 780 N N . GLY A 1 106 ? 51.286 -21.693 57.511 1.00 35.14 289 GLY A N 1
ATOM 781 C CA . GLY A 1 106 ? 51.537 -22.794 58.431 1.00 35.24 289 GLY A CA 1
ATOM 782 C C . GLY A 1 106 ? 52.125 -23.928 57.625 1.00 35.32 289 GLY A C 1
ATOM 783 O O . GLY A 1 106 ? 51.518 -24.386 56.655 1.00 35.44 289 GLY A O 1
ATOM 784 N N . VAL A 1 107 ? 53.322 -24.358 58.003 1.00 35.27 290 VAL A N 1
ATOM 785 C CA . VAL A 1 107 ? 54.001 -25.434 57.295 1.00 35.36 290 VAL A CA 1
ATOM 786 C C . VAL A 1 107 ? 54.195 -26.606 58.244 1.00 35.44 290 VAL A C 1
ATOM 787 O O . VAL A 1 107 ? 54.733 -26.442 59.338 1.00 35.46 290 VAL A O 1
ATOM 791 N N . ARG A 1 108 ? 53.744 -27.784 57.829 1.00 35.64 291 ARG A N 1
ATOM 792 C CA . ARG A 1 108 ? 53.938 -28.988 58.629 1.00 35.84 291 ARG A CA 1
ATOM 793 C C . ARG A 1 108 ? 55.416 -29.345 58.747 1.00 35.82 291 ARG A C 1
ATOM 794 O O . ARG A 1 108 ? 56.197 -29.147 57.814 1.00 35.77 291 ARG A O 1
ATOM 802 N N . CYS A 1 109 ? 55.786 -29.857 59.914 1.00 35.76 292 CYS A N 1
ATOM 803 C CA . CYS A 1 109 ? 57.150 -30.271 60.179 1.00 35.81 292 CYS A CA 1
ATOM 804 C C . CYS A 1 109 ? 57.147 -31.432 61.161 1.00 35.86 292 CYS A C 1
ATOM 805 O O . CYS A 1 109 ? 56.106 -31.764 61.735 1.00 35.90 292 CYS A O 1
ATOM 808 N N . ARG A 1 110 ? 58.310 -32.051 61.340 1.00 36.01 293 ARG A N 1
ATOM 809 C CA . ARG A 1 110 ? 58.471 -33.139 62.297 1.00 36.10 293 ARG A CA 1
ATOM 810 C C . ARG A 1 110 ? 58.227 -32.628 63.717 1.00 35.99 293 ARG A C 1
ATOM 811 O O . ARG A 1 110 ? 58.874 -31.671 64.146 1.00 35.98 293 ARG A O 1
ATOM 819 N N . PRO A 1 111 ? 57.276 -33.254 64.440 1.00 35.91 294 PRO A N 1
ATOM 820 C CA . PRO A 1 111 ? 56.985 -32.862 65.820 1.00 35.92 294 PRO A CA 1
ATOM 821 C C . PRO A 1 111 ? 58.231 -32.982 66.697 1.00 35.95 294 PRO A C 1
ATOM 822 O O . PRO A 1 111 ? 58.891 -34.020 66.692 1.00 36.00 294 PRO A O 1
ATOM 826 N N . GLY A 1 112 ? 58.554 -31.915 67.422 1.00 36.07 295 GLY A N 1
ATOM 827 C CA . GLY A 1 112 ? 59.753 -31.879 68.260 1.00 36.08 295 GLY A CA 1
ATOM 828 C C . GLY A 1 112 ? 60.927 -31.126 67.646 1.00 36.11 295 GLY A C 1
ATOM 829 O O . GLY A 1 112 ? 61.942 -30.903 68.311 1.00 36.18 295 GLY A O 1
ATOM 830 N N . LYS A 1 113 ? 60.792 -30.735 66.380 1.00 35.99 296 LYS A N 1
ATOM 831 C CA . LYS A 1 113 ? 61.864 -30.038 65.666 1.00 35.99 296 LYS A CA 1
ATOM 832 C C . LYS A 1 113 ? 61.548 -28.562 65.409 1.00 36.02 296 LYS A C 1
ATOM 833 O O . LYS A 1 113 ? 62.313 -27.872 6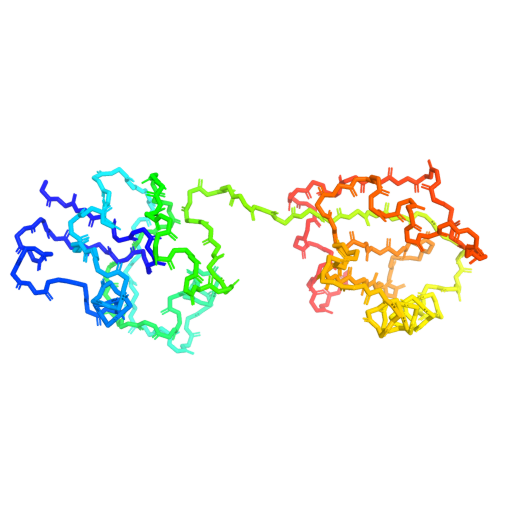4.734 1.00 36.00 296 LYS A O 1
ATOM 839 N N . GLU A 1 114 ? 60.434 -28.081 65.961 1.00 35.98 297 GLU A N 1
ATOM 840 C CA . GLU A 1 114 ? 59.917 -26.745 65.641 1.00 36.16 297 GLU A CA 1
ATOM 841 C C . GLU A 1 114 ? 60.899 -25.620 65.979 1.00 36.18 297 GLU A C 1
ATOM 842 O O . GLU A 1 114 ? 61.199 -24.783 65.126 1.00 36.40 297 GLU A O 1
ATOM 848 N N . LYS A 1 115 ? 61.396 -25.614 67.214 1.00 36.12 298 LYS A N 1
ATOM 849 C CA . LYS A 1 115 ? 62.329 -24.589 67.690 1.00 36.19 298 LYS A CA 1
ATOM 850 C C . LYS A 1 115 ? 63.654 -24.673 66.947 1.00 36.20 298 LYS A C 1
ATOM 851 O O . LYS A 1 115 ? 64.237 -23.656 66.562 1.00 36.09 298 LYS A O 1
ATOM 857 N N . GLU A 1 116 ? 64.111 -25.905 66.750 1.00 36.17 299 GLU A N 1
ATOM 858 C CA . GLU A 1 116 ? 65.327 -26.195 66.011 1.00 36.24 299 GLU A CA 1
ATOM 859 C C . GLU A 1 116 ? 65.248 -25.638 64.591 1.00 36.16 299 GLU A C 1
ATOM 860 O O . GLU A 1 116 ? 66.215 -25.063 64.090 1.00 36.11 299 GLU A O 1
ATOM 866 N N . LEU A 1 117 ? 64.090 -25.801 63.957 1.00 36.09 300 LEU A N 1
ATOM 867 C CA . LEU A 1 117 ? 63.890 -25.328 62.591 1.00 36.21 300 LEU A CA 1
ATOM 868 C C . LEU A 1 117 ? 63.931 -23.807 62.477 1.00 36.29 300 LEU A C 1
ATOM 869 O O . LEU A 1 117 ? 64.521 -23.278 61.537 1.00 36.46 300 LEU A O 1
ATOM 874 N N . ILE A 1 118 ? 63.325 -23.112 63.439 1.00 36.34 301 ILE A N 1
ATOM 875 C CA . ILE A 1 118 ? 63.379 -21.649 63.489 1.00 36.34 301 ILE A CA 1
ATOM 876 C C . ILE A 1 118 ? 64.836 -21.168 63.585 1.00 36.43 301 ILE A C 1
ATOM 877 O O . ILE A 1 118 ? 65.237 -20.232 62.888 1.00 36.36 301 ILE A O 1
ATOM 882 N N . ARG A 1 119 ? 65.619 -21.825 64.438 1.00 36.28 302 ARG A N 1
ATOM 883 C CA . ARG A 1 119 ? 67.042 -21.527 64.577 1.00 36.50 302 ARG A CA 1
ATOM 884 C C . ARG A 1 119 ? 67.799 -21.743 63.269 1.00 36.39 302 ARG A C 1
ATOM 885 O O . ARG A 1 119 ? 68.570 -20.880 62.849 1.00 36.46 302 ARG A O 1
ATOM 893 N N . LYS A 1 120 ? 67.564 -22.891 62.634 1.00 36.20 303 LYS A N 1
ATOM 894 C CA . LYS A 1 120 ? 68.223 -23.247 61.377 1.00 36.37 303 LYS A CA 1
ATOM 895 C C . LYS A 1 120 ? 67.842 -22.317 60.222 1.00 35.98 303 LYS A C 1
ATOM 896 O O . LYS A 1 120 ? 68.705 -21.893 59.453 1.00 35.98 303 LYS A O 1
ATOM 902 N N . LEU A 1 121 ? 66.553 -22.008 60.104 1.00 35.55 304 LEU A N 1
ATOM 903 C CA . LEU A 1 121 ? 66.063 -21.181 59.000 1.00 35.37 304 LEU A CA 1
ATOM 904 C C . LEU A 1 121 ? 66.454 -19.713 59.126 1.00 35.09 304 LEU A C 1
ATOM 905 O O . LEU A 1 121 ? 66.764 -19.068 58.120 1.00 35.07 304 LEU A O 1
ATOM 910 N N . LEU A 1 122 ? 66.452 -19.191 60.353 1.00 34.80 305 LEU A N 1
ATOM 911 C CA . LEU A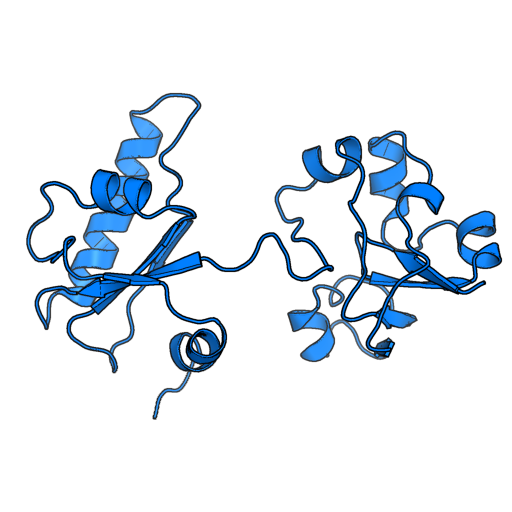 1 122 ? 66.940 -17.835 60.611 1.00 34.66 305 LEU A CA 1
ATOM 912 C C . LEU A 1 122 ? 68.398 -17.701 60.179 1.00 34.52 305 LEU A C 1
ATOM 913 O O . LEU A 1 122 ? 68.776 -16.699 59.571 1.00 34.50 305 LEU A O 1
ATOM 918 N N . LYS A 1 123 ? 69.204 -18.715 60.495 1.00 34.50 306 LYS A N 1
ATOM 919 C CA . LYS A 1 123 ? 70.603 -18.761 60.073 1.00 34.57 306 LYS A CA 1
ATOM 920 C C . LYS A 1 123 ? 70.722 -18.872 58.548 1.00 34.40 306 LYS A C 1
ATOM 921 O O . LYS A 1 123 ? 71.577 -18.220 57.940 1.00 34.33 306 LYS A O 1
ATOM 927 N N . LYS A 1 124 ? 69.853 -19.681 57.940 1.00 34.19 307 LYS A N 1
ATOM 928 C CA . LYS A 1 124 ? 69.833 -19.851 56.486 1.00 34.21 307 LYS A CA 1
ATOM 929 C C . LYS A 1 124 ? 69.565 -18.531 55.752 1.00 34.15 307 LYS A C 1
ATOM 930 O O . LYS A 1 124 ? 70.285 -18.183 54.813 1.00 34.00 307 LYS A O 1
ATOM 936 N N . LYS A 1 125 ? 68.535 -17.809 56.191 1.00 34.17 308 LYS A N 1
ATOM 937 C CA . LYS A 1 125 ? 68.177 -16.512 55.615 1.00 34.21 308 LYS A CA 1
ATOM 938 C C . LYS A 1 125 ? 69.304 -15.488 55.768 1.00 34.20 308 LYS A C 1
ATOM 939 O O . LYS A 1 125 ? 69.593 -14.736 54.833 1.00 34.16 308 LYS A O 1
ATOM 945 N N . PHE A 1 126 ? 69.938 -15.470 56.941 1.00 34.31 309 PHE A N 1
ATOM 946 C CA . PHE A 1 126 ? 71.088 -14.599 57.189 1.00 34.53 309 PHE A CA 1
ATOM 947 C C . PHE A 1 126 ? 72.217 -14.878 56.192 1.00 34.53 309 PHE A C 1
ATOM 948 O O . PHE A 1 126 ? 72.823 -13.945 55.659 1.00 34.41 309 PHE A O 1
ATOM 956 N N . ASN A 1 127 ? 72.482 -16.160 55.944 1.00 34.66 310 ASN A N 1
ATOM 957 C CA . ASN A 1 127 ? 73.523 -16.580 55.002 1.00 34.94 310 ASN A CA 1
ATOM 958 C C . ASN A 1 127 ? 73.174 -16.283 53.544 1.00 35.12 310 ASN A C 1
ATOM 959 O O . ASN A 1 127 ? 74.058 -15.971 52.744 1.00 34.95 310 ASN A O 1
ATOM 964 N N . LEU A 1 128 ? 71.886 -16.386 53.212 1.00 35.43 311 LEU A N 1
ATOM 965 C CA . LEU A 1 128 ? 71.395 -16.066 51.873 1.00 35.81 311 LEU A CA 1
ATOM 966 C C . LEU A 1 128 ? 71.523 -14.577 51.565 1.00 36.17 311 LEU A C 1
ATOM 967 O O . LEU A 1 128 ? 71.898 -14.206 50.456 1.00 36.17 311 LEU A O 1
ATOM 972 N N . ASP A 1 129 ? 71.224 -13.732 52.552 1.00 36.67 312 ASP A N 1
ATOM 973 C CA . ASP A 1 129 ? 71.370 -12.281 52.406 1.00 37.22 312 ASP A CA 1
ATOM 974 C C . ASP A 1 129 ? 72.821 -11.874 52.152 1.00 37.57 312 ASP A C 1
ATOM 975 O O . ASP A 1 129 ? 73.092 -10.983 51.344 1.00 37.59 312 ASP A O 1
ATOM 980 N N . ARG A 1 130 ? 73.743 -12.539 52.846 1.00 38.02 313 ARG A N 1
ATOM 981 C CA . ARG A 1 130 ? 75.175 -12.304 52.683 1.00 38.50 313 ARG A CA 1
ATOM 982 C C . ARG A 1 130 ? 75.692 -12.743 51.313 1.00 38.69 313 ARG A C 1
ATOM 983 O O . ARG A 1 130 ? 76.610 -12.129 50.767 1.00 38.75 313 ARG A O 1
ATOM 991 N N . ALA A 1 131 ? 75.093 -13.798 50.764 1.00 39.01 314 ALA A N 1
ATOM 992 C CA . ALA A 1 131 ? 75.538 -14.388 49.501 1.00 39.36 314 ALA A CA 1
ATOM 993 C C . ALA A 1 131 ? 74.871 -13.775 48.267 1.00 39.62 314 ALA A C 1
ATOM 994 O O . ALA A 1 131 ? 75.524 -13.577 47.243 1.00 39.69 314 ALA A O 1
ATOM 996 N N . MET A 1 132 ? 73.576 -13.485 48.369 1.00 40.00 315 MET A N 1
ATOM 997 C CA . MET A 1 132 ? 72.797 -12.9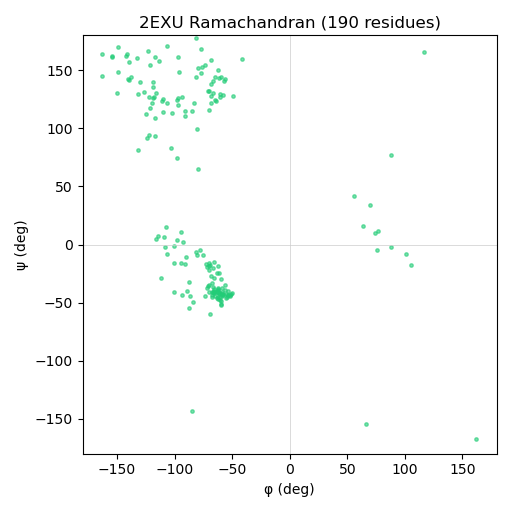75 47.237 1.00 40.38 315 MET A CA 1
ATOM 998 C C . MET A 1 132 ? 73.051 -11.492 46.970 1.00 40.61 315 MET A C 1
ATOM 999 O O . MET A 1 132 ? 73.670 -10.800 47.785 1.00 40.67 315 MET A O 1
ATOM 1004 N N . GLY A 1 133 ? 72.574 -11.017 45.820 1.00 40.84 316 GLY A N 1
ATOM 1005 C CA . GLY A 1 133 ? 72.725 -9.618 45.422 1.00 41.08 316 GLY A CA 1
ATOM 1006 C C . GLY A 1 133 ? 71.643 -8.715 45.988 1.00 41.26 316 GLY A C 1
ATOM 1007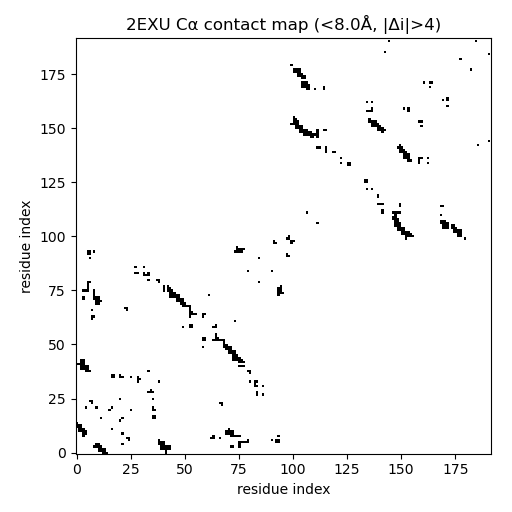 O O . GLY A 1 133 ? 71.195 -8.905 47.122 1.00 41.35 316 GLY A O 1
ATOM 1008 N N . LYS A 1 134 ? 71.222 -7.736 45.187 1.00 41.38 317 LYS A N 1
ATOM 1009 C CA . LYS A 1 134 ? 70.226 -6.739 45.597 1.00 41.47 317 LYS A CA 1
ATOM 1010 C C . LYS A 1 134 ? 68.876 -7.345 45.981 1.00 41.38 317 LYS A C 1
ATOM 1011 O O . LYS A 1 134 ? 68.298 -6.971 47.003 1.00 41.44 317 LYS A O 1
ATOM 1017 N N . LYS A 1 135 ? 68.383 -8.275 45.163 1.00 41.32 318 LYS A N 1
ATOM 1018 C CA . LYS A 1 135 ? 67.103 -8.941 45.423 1.00 41.27 318 LYS A CA 1
ATOM 1019 C C . LYS A 1 135 ? 67.289 -10.129 46.368 1.00 40.95 318 LYS A C 1
ATOM 1020 O O . LYS A 1 135 ? 67.952 -11.110 46.023 1.00 41.06 318 LYS A O 1
ATOM 1026 N N . LYS A 1 136 ? 66.705 -10.027 47.559 1.00 40.51 319 LYS A N 1
ATOM 1027 C CA . LYS A 1 136 ? 66.758 -11.102 48.550 1.00 40.05 319 LYS A CA 1
ATOM 1028 C C . LYS A 1 136 ? 65.483 -11.942 48.484 1.00 39.78 319 LYS A C 1
ATOM 1029 O O . LYS A 1 136 ? 64.475 -11.493 47.932 1.00 39.77 319 LYS A O 1
ATOM 1035 N N . LEU A 1 137 ? 65.533 -13.158 49.035 1.00 39.35 320 LEU A N 1
ATOM 1036 C CA . LEU A 1 137 ? 64.327 -13.956 49.256 1.00 38.98 320 LEU A CA 1
ATOM 1037 C C . LEU A 1 137 ? 63.394 -13.212 50.199 1.00 38.47 320 LEU A C 1
ATOM 1038 O O . LEU A 1 137 ? 63.803 -12.799 51.286 1.00 38.41 320 LEU A O 1
ATOM 1043 N N . LYS A 1 138 ? 62.144 -13.045 49.784 1.00 37.79 321 LYS A N 1
ATOM 1044 C CA . LYS A 1 138 ? 61.173 -12.322 50.591 1.00 37.30 321 LYS A CA 1
ATOM 1045 C C . LYS A 1 138 ? 60.593 -13.196 51.712 1.00 36.97 321 LYS A C 1
ATOM 1046 O O . LYS A 1 138 ? 59.405 -13.527 51.718 1.00 36.86 321 LYS A O 1
ATOM 1052 N N . ILE A 1 139 ? 61.464 -13.588 52.641 1.00 36.55 322 ILE A N 1
ATOM 1053 C CA . ILE A 1 139 ? 61.064 -14.235 53.889 1.00 36.21 322 ILE A CA 1
ATOM 1054 C C . ILE A 1 139 ? 61.141 -13.152 54.964 1.00 36.11 322 ILE A C 1
ATOM 1055 O O . ILE A 1 139 ? 62.224 -12.656 55.277 1.00 36.14 322 ILE A O 1
ATOM 1060 N N . LEU A 1 140 ? 59.984 -12.785 55.506 1.00 35.87 323 LEU A N 1
ATOM 1061 C CA . LEU A 1 140 ? 59.873 -11.674 56.448 1.00 35.82 323 LEU A CA 1
ATOM 1062 C C . LEU A 1 140 ? 60.146 -12.139 57.872 1.00 35.53 323 LEU A C 1
ATOM 1063 O O . LEU A 1 140 ? 60.861 -11.478 58.622 1.00 35.20 323 LEU A O 1
ATOM 1068 N N . SER A 1 141 ? 59.566 -13.282 58.233 1.00 35.52 324 SER A N 1
ATOM 1069 C CA . SER A 1 141 ? 59.775 -13.886 59.545 1.00 35.68 324 SER A CA 1
ATOM 1070 C C . SER A 1 141 ? 59.344 -15.339 59.541 1.00 35.86 324 SER A C 1
ATOM 1071 O O . SER A 1 141 ? 58.630 -15.785 58.640 1.00 35.81 324 SER A O 1
ATOM 1074 N N . ILE A 1 142 ? 59.798 -16.059 60.561 1.00 36.00 325 ILE A N 1
ATOM 1075 C CA . ILE A 1 142 ? 59.442 -17.448 60.795 1.00 36.40 325 ILE A CA 1
ATOM 1076 C C . ILE A 1 142 ? 59.252 -17.609 62.302 1.00 36.00 325 ILE A C 1
ATOM 1077 O O . ILE A 1 142 ? 59.977 -16.994 63.086 1.00 36.17 325 ILE A O 1
ATOM 1082 N N . PHE A 1 143 ? 58.276 -18.415 62.713 1.00 35.40 326 PHE A N 1
ATOM 1083 C CA . PHE A 1 143 ? 58.020 -18.610 64.143 1.00 35.04 326 PHE A CA 1
ATOM 1084 C C . PHE A 1 143 ? 57.355 -19.938 64.490 1.00 34.95 326 PHE A C 1
ATOM 1085 O O . PHE A 1 143 ? 56.815 -20.623 63.616 1.00 34.92 326 PHE A O 1
ATOM 1093 N N . GLN A 1 144 ? 57.438 -20.304 65.768 1.00 34.74 327 GLN A N 1
ATOM 1094 C CA . GLN A 1 144 ? 56.748 -21.474 66.304 1.00 34.51 327 GLN A CA 1
ATOM 1095 C C . GLN A 1 144 ? 56.036 -21.126 67.606 1.00 34.49 327 GLN A C 1
ATOM 1096 O O . GLN A 1 144 ? 56.354 -20.127 68.263 1.00 34.54 327 GLN A O 1
ATOM 1102 N N . ARG A 1 145 ? 55.066 -21.959 67.962 1.00 34.26 328 ARG A N 1
ATOM 1103 C CA . ARG A 1 145 ? 54.403 -21.884 69.251 1.00 34.22 328 ARG A CA 1
ATOM 1104 C C . ARG A 1 145 ? 54.471 -23.252 69.895 1.00 34.19 328 ARG A C 1
ATOM 1105 O O . ARG A 1 145 ? 54.163 -24.257 69.250 1.00 33.96 328 ARG A O 1
ATOM 1113 N N . ASP A 1 146 ? 54.885 -23.282 71.162 1.00 34.19 329 ASP A N 1
ATOM 1114 C CA . ASP A 1 146 ? 55.028 -24.528 71.904 1.00 34.36 329 ASP A CA 1
ATOM 1115 C C . ASP A 1 146 ? 53.760 -25.382 71.852 1.00 34.58 329 ASP A C 1
ATOM 1116 O O . ASP A 1 146 ? 53.835 -26.593 71.627 1.00 34.55 329 ASP A O 1
ATOM 1121 N N . ASN A 1 147 ? 52.606 -24.741 72.032 1.00 34.74 330 ASN A N 1
ATOM 1122 C CA . ASN A 1 147 ? 51.319 -25.446 72.054 1.00 35.10 330 ASN A CA 1
ATOM 1123 C C . ASN A 1 147 ? 50.876 -26.004 70.697 1.00 35.14 330 ASN A C 1
ATOM 1124 O O . ASN A 1 147 ? 50.068 -26.934 70.643 1.00 35.12 330 ASN A O 1
ATOM 1129 N N . TYR A 1 148 ? 51.409 -25.443 69.613 1.00 35.23 331 TYR A N 1
ATOM 1130 C CA . TYR A 1 148 ? 51.103 -25.930 68.266 1.00 35.48 331 TYR A CA 1
ATOM 1131 C C . TYR A 1 148 ? 52.258 -26.756 67.722 1.00 35.35 331 TYR A C 1
ATOM 1132 O O . TYR A 1 148 ? 53.104 -26.251 66.982 1.00 35.35 331 TYR A O 1
ATOM 1141 N N . THR A 1 149 ? 52.283 -28.028 68.103 1.00 35.35 332 THR A N 1
ATOM 1142 C CA . THR A 1 149 ? 53.356 -28.936 67.717 1.00 35.45 332 THR A CA 1
ATOM 1143 C C . THR A 1 149 ? 53.209 -29.378 66.264 1.00 35.42 332 THR A C 1
ATOM 1144 O O . THR A 1 149 ? 52.104 -29.407 65.724 1.00 35.42 332 THR A O 1
ATOM 1148 N N . GLY A 1 150 ? 54.333 -29.715 65.639 1.00 35.48 333 GLY A N 1
ATOM 1149 C CA . GLY A 1 150 ? 54.341 -30.264 64.287 1.00 35.75 333 GLY A CA 1
ATOM 1150 C C . GLY A 1 150 ? 54.127 -29.247 63.182 1.00 35.90 333 GLY A C 1
ATOM 1151 O O . GLY A 1 150 ? 53.903 -29.626 62.036 1.00 35.83 333 GLY A O 1
ATOM 1152 N N . ARG A 1 151 ? 54.197 -27.961 63.529 1.00 36.17 334 ARG A N 1
ATOM 1153 C CA . ARG A 1 151 ? 54.042 -26.864 62.567 1.00 36.53 334 ARG A CA 1
ATOM 1154 C C . ARG A 1 151 ? 55.028 -25.737 62.842 1.00 36.44 334 ARG A C 1
ATOM 1155 O O . ARG A 1 151 ? 55.300 -25.407 64.002 1.00 36.34 334 ARG A O 1
ATOM 1163 N N . ILE A 1 152 ? 55.562 -25.154 61.770 1.00 36.28 335 ILE A N 1
ATOM 1164 C CA . ILE A 1 152 ? 56.205 -23.846 61.850 1.00 36.42 335 ILE A CA 1
ATOM 1165 C C . ILE A 1 152 ? 55.429 -22.868 60.975 1.00 36.37 335 ILE A C 1
ATOM 1166 O O . ILE A 1 152 ? 54.660 -23.279 60.100 1.00 36.37 335 ILE A O 1
ATOM 1171 N N . TYR A 1 153 ? 55.626 -21.578 61.221 1.00 35.80 336 TYR A N 1
ATOM 1172 C CA . TYR A 1 153 ? 54.891 -20.551 60.504 1.00 35.55 336 TYR A CA 1
ATOM 1173 C C . TYR A 1 153 ? 55.854 -19.612 59.809 1.00 35.32 336 TYR A C 1
ATOM 1174 O O . TYR A 1 153 ? 56.776 -19.078 60.431 1.00 35.09 336 TYR A O 1
ATOM 1183 N N . ILE A 1 154 ? 55.639 -19.430 58.509 1.00 34.94 337 ILE A N 1
ATOM 1184 C CA . ILE A 1 154 ? 56.535 -18.627 57.687 1.00 34.60 337 ILE A CA 1
ATOM 1185 C C . ILE A 1 154 ? 55.782 -17.456 57.079 1.00 34.31 337 ILE A C 1
ATOM 1186 O O . ILE A 1 154 ? 54.784 -17.644 56.373 1.00 34.47 337 ILE A O 1
ATOM 1191 N N . GLU A 1 155 ? 56.252 -16.245 57.371 1.00 33.89 338 GLU A N 1
ATOM 1192 C CA . GLU A 1 155 ? 55.670 -15.049 56.787 1.00 33.27 338 GLU A CA 1
ATOM 1193 C C . GLU A 1 155 ? 56.400 -14.701 55.494 1.00 33.53 338 GLU A C 1
ATOM 1194 O O . GLU A 1 155 ? 57.585 -14.367 55.505 1.00 33.43 338 GLU A O 1
ATOM 1200 N N . ALA A 1 156 ? 55.670 -14.791 54.386 1.00 33.75 339 ALA A N 1
ATOM 1201 C CA . ALA A 1 156 ? 56.194 -14.529 53.048 1.00 34.00 339 ALA A CA 1
ATOM 1202 C C . ALA A 1 156 ? 55.009 -14.312 52.105 1.00 34.16 339 ALA A C 1
ATOM 1203 O O . ALA A 1 156 ? 53.960 -14.933 52.289 1.00 33.99 339 ALA A O 1
ATOM 1205 N N . PRO A 1 157 ? 55.166 -13.418 51.109 1.00 34.34 340 PRO A N 1
ATOM 1206 C CA . PRO A 1 157 ? 54.036 -13.036 50.255 1.00 34.81 340 PRO A CA 1
ATOM 1207 C C . PRO A 1 157 ? 53.527 -14.143 49.331 1.00 35.19 340 PRO A C 1
ATOM 1208 O O . PRO A 1 157 ? 52.350 -14.141 48.967 1.00 35.53 340 PRO A O 1
ATOM 1212 N N . LYS A 1 158 ? 54.398 -15.078 48.959 1.00 35.44 341 LYS A N 1
ATOM 1213 C CA . LYS A 1 158 ? 54.034 -16.097 47.983 1.00 35.46 341 LYS A CA 1
ATOM 1214 C C . LYS A 1 158 ? 54.533 -17.477 48.373 1.00 35.81 341 LYS A C 1
ATOM 1215 O O . LYS A 1 158 ? 55.615 -17.627 48.938 1.00 36.00 341 LYS A O 1
ATOM 1221 N N . GLN A 1 159 ? 53.719 -18.477 48.053 1.00 36.03 342 GLN A N 1
ATOM 1222 C CA . GLN A 1 159 ? 54.024 -19.889 48.256 1.00 36.62 342 GLN A CA 1
ATOM 1223 C C . GLN A 1 159 ? 55.382 -20.295 47.663 1.00 36.50 342 GLN A C 1
ATOM 1224 O O . GLN A 1 159 ? 56.151 -21.018 48.304 1.00 36.40 342 GLN A O 1
ATOM 1230 N N . SER A 1 160 ? 55.668 -19.813 46.453 1.00 36.47 343 SER A N 1
ATOM 1231 C CA . SER A 1 160 ? 56.920 -20.111 45.747 1.00 36.54 343 SER A CA 1
ATOM 1232 C C . SER A 1 160 ? 58.174 -19.748 46.547 1.00 36.59 343 SER A C 1
ATOM 1233 O O . SER A 1 160 ? 59.161 -20.481 46.515 1.00 36.65 343 SER A O 1
ATOM 1236 N N . VAL A 1 161 ? 58.121 -18.616 47.251 1.00 36.63 344 VAL A N 1
ATOM 1237 C CA . VAL A 1 161 ? 59.230 -18.130 48.078 1.00 36.73 344 VAL A CA 1
ATOM 1238 C C . VAL A 1 161 ? 59.556 -19.111 49.212 1.00 36.89 344 VAL A C 1
ATOM 1239 O O . VAL A 1 161 ? 60.719 -19.438 49.451 1.00 36.81 344 VAL A O 1
ATOM 1243 N N . ILE A 1 162 ? 58.515 -19.572 49.896 1.00 37.08 345 ILE A N 1
ATOM 1244 C CA . ILE A 1 162 ? 58.645 -20.534 50.993 1.00 37.49 345 ILE A CA 1
ATOM 1245 C C . ILE A 1 162 ? 59.213 -21.876 50.526 1.00 37.18 345 ILE A C 1
ATOM 1246 O O . ILE A 1 162 ? 60.055 -22.462 51.205 1.00 37.24 345 ILE A O 1
ATOM 1251 N N . GLU A 1 163 ? 58.756 -22.343 49.366 1.00 36.99 346 GLU A N 1
ATOM 1252 C CA . GLU A 1 163 ? 59.229 -23.602 48.781 1.00 36.97 346 GLU A CA 1
ATOM 1253 C C . GLU A 1 163 ? 60.699 -23.507 48.384 1.00 36.74 346 GLU A C 1
ATOM 1254 O O . GLU A 1 163 ? 61.465 -24.443 48.592 1.00 36.40 346 GLU A O 1
ATOM 1260 N N . LYS A 1 164 ? 61.072 -22.358 47.822 1.00 36.77 347 LYS A N 1
ATOM 1261 C CA . LYS A 1 164 ? 62.451 -22.046 47.456 1.00 36.88 347 LYS A CA 1
ATOM 1262 C C . LYS A 1 164 ? 63.345 -22.001 48.702 1.00 36.74 347 LYS A C 1
ATOM 1263 O O . LYS A 1 164 ? 64.471 -22.495 48.687 1.00 36.44 347 LYS A O 1
ATOM 1269 N N . PHE A 1 165 ? 62.817 -21.415 49.776 1.00 36.70 348 PHE A N 1
ATOM 1270 C CA . PHE A 1 165 ? 63.525 -21.265 51.048 1.00 36.93 348 PHE A CA 1
ATOM 1271 C C . PHE A 1 165 ? 63.720 -22.597 51.788 1.00 37.09 348 PHE A C 1
ATOM 1272 O O . PHE A 1 165 ? 64.789 -22.850 52.348 1.00 36.88 348 PHE A O 1
ATOM 1280 N N . CYS A 1 166 ? 62.693 -23.443 51.776 1.00 37.33 349 CYS A N 1
ATOM 1281 C CA . CYS A 1 166 ? 62.700 -24.679 52.562 1.00 37.79 349 CYS A CA 1
ATOM 1282 C C . CYS A 1 166 ? 63.269 -25.887 51.819 1.00 38.02 349 CYS A C 1
ATOM 1283 O O . CYS A 1 166 ? 63.516 -26.931 52.430 1.00 38.12 349 CYS A O 1
ATOM 1286 N N . ASN A 1 167 ? 63.473 -25.739 50.510 1.00 38.23 350 ASN A N 1
ATOM 1287 C CA . ASN A 1 167 ? 64.041 -26.796 49.676 1.00 38.57 350 ASN A CA 1
ATOM 1288 C C . ASN A 1 167 ? 65.316 -27.373 50.286 1.00 38.50 350 ASN A C 1
ATOM 1289 O O . ASN A 1 167 ? 66.232 -26.632 50.651 1.00 38.56 350 ASN A O 1
ATOM 1294 N N . GLY A 1 168 ? 65.349 -28.695 50.419 1.00 38.57 351 GLY A N 1
ATOM 1295 C CA . GLY A 1 168 ? 66.525 -29.405 50.922 1.00 38.54 351 GLY A CA 1
ATOM 1296 C C . GLY A 1 168 ? 66.770 -29.291 52.417 1.00 38.49 351 GLY A C 1
ATOM 1297 O O . GLY A 1 168 ? 67.829 -29.693 52.904 1.00 38.55 351 GLY A O 1
ATOM 1298 N N . VAL A 1 169 ? 65.803 -28.741 53.148 1.00 38.31 352 VAL A N 1
ATOM 1299 C CA . VAL A 1 169 ? 65.908 -28.658 54.603 1.00 38.24 352 VAL A CA 1
ATOM 1300 C C . VAL A 1 169 ? 65.152 -29.824 55.242 1.00 38.04 352 VAL A C 1
ATOM 1301 O O . VAL A 1 169 ? 63.942 -29.959 55.043 1.00 37.91 352 VAL A O 1
ATOM 1305 N N . PRO A 1 170 ? 65.869 -30.668 56.013 1.00 37.91 353 PRO A N 1
ATOM 1306 C CA . PRO A 1 170 ? 65.271 -31.823 56.685 1.00 37.76 353 PRO A CA 1
ATOM 1307 C C . PRO A 1 170 ? 64.213 -31.409 57.700 1.00 37.54 353 PRO A C 1
ATOM 1308 O O . PRO A 1 170 ? 64.294 -30.317 58.273 1.00 37.69 353 PRO A O 1
ATOM 1312 N N . ASP A 1 171 ? 63.227 -32.279 57.907 1.00 37.20 354 ASP A N 1
ATOM 1313 C CA . ASP A 1 171 ? 62.198 -32.101 58.941 1.00 36.92 354 ASP A CA 1
ATOM 1314 C C . ASP A 1 171 ? 61.117 -31.067 58.608 1.00 36.68 354 ASP A C 1
ATOM 1315 O O . ASP A 1 171 ? 60.173 -30.901 59.376 1.00 36.47 354 ASP A O 1
ATOM 1320 N N . ILE A 1 172 ? 61.255 -30.376 57.478 1.00 36.51 355 ILE A N 1
ATOM 1321 C CA . ILE A 1 172 ? 60.192 -29.500 56.981 1.00 36.51 355 ILE A CA 1
ATOM 1322 C C . ILE A 1 172 ? 59.389 -30.229 55.914 1.00 36.32 355 ILE A C 1
ATOM 1323 O O . ILE A 1 172 ? 59.947 -30.686 54.916 1.00 36.33 355 ILE A O 1
ATOM 1328 N N . TYR A 1 173 ? 58.079 -30.322 56.123 1.00 36.25 356 TYR A N 1
ATOM 1329 C CA . TYR A 1 173 ? 57.205 -30.990 55.165 1.00 36.31 356 TYR A CA 1
ATOM 1330 C C . TYR A 1 173 ? 56.553 -29.949 54.271 1.00 36.41 356 TYR A C 1
ATOM 1331 O O . TYR A 1 173 ? 55.363 -29.644 54.401 1.00 36.47 356 TYR A O 1
ATOM 1340 N N . ILE A 1 174 ? 57.362 -29.429 53.351 1.00 36.59 357 ILE A N 1
ATOM 1341 C CA . ILE A 1 174 ? 57.033 -28.255 52.540 1.00 36.60 357 ILE A CA 1
ATOM 1342 C C . ILE A 1 174 ? 55.798 -28.414 51.636 1.00 36.57 357 ILE A C 1
ATOM 1343 O O . ILE A 1 174 ? 55.158 -27.428 51.284 1.00 36.61 357 ILE A O 1
ATOM 1348 N N . SER A 1 175 ? 55.456 -29.648 51.278 1.00 36.48 358 SER A N 1
ATOM 1349 C CA . SER A 1 175 ? 54.305 -29.880 50.404 1.00 36.51 358 SER A CA 1
ATOM 1350 C C . SER A 1 175 ? 52.978 -29.864 51.168 1.00 36.23 358 SER A C 1
ATOM 1351 O O . SER A 1 175 ? 51.905 -29.928 50.563 1.00 36.12 358 SER A O 1
ATOM 1354 N N . GLN A 1 176 ? 53.058 -29.775 52.493 1.00 36.00 359 GLN A N 1
ATOM 1355 C CA . GLN A 1 176 ? 51.867 -29.675 53.327 1.00 35.90 359 GLN A CA 1
ATOM 1356 C C . GLN A 1 176 ? 51.859 -28.346 54.063 1.00 36.08 359 GLN A C 1
ATOM 1357 O O . GLN A 1 176 ? 52.448 -28.203 55.139 1.00 36.09 359 GLN A O 1
ATOM 1363 N N . LYS A 1 177 ? 51.194 -27.372 53.454 1.00 36.35 360 LYS A N 1
ATOM 1364 C CA . LYS A 1 177 ? 51.128 -26.018 53.987 1.00 36.55 360 LYS A CA 1
ATOM 1365 C C . LYS A 1 177 ? 49.751 -25.404 53.786 1.00 36.70 360 LYS A C 1
ATOM 1366 O O . LYS A 1 177 ? 48.946 -25.893 52.987 1.00 36.57 360 LYS A O 1
ATOM 1372 N N . LEU A 1 178 ? 49.500 -24.323 54.519 1.00 36.85 361 LEU A N 1
ATOM 1373 C CA . LEU A 1 178 ? 48.222 -23.631 54.486 1.00 37.12 361 LEU A CA 1
ATOM 1374 C C . LEU A 1 178 ? 48.423 -22.152 54.777 1.00 37.21 361 LEU A C 1
ATOM 1375 O O . LEU A 1 178 ? 49.097 -21.785 55.742 1.00 37.12 361 LEU A O 1
ATOM 1380 N N . LEU A 1 179 ? 47.843 -21.311 53.926 1.00 37.47 362 LEU A N 1
ATOM 1381 C CA . LEU A 1 179 ? 47.773 -19.880 54.181 1.00 37.77 362 LEU A CA 1
ATOM 1382 C C . LEU A 1 179 ? 46.800 -19.680 55.337 1.00 37.80 362 LEU A C 1
ATOM 1383 O O . LEU A 1 179 ? 45.620 -20.007 55.216 1.00 37.68 362 LEU A O 1
ATOM 1388 N N . ILE A 1 180 ? 47.305 -19.181 56.465 1.00 37.86 363 ILE A N 1
ATOM 1389 C CA . ILE A 1 180 ? 46.467 -18.976 57.646 1.00 38.15 363 ILE A CA 1
ATOM 1390 C C . ILE A 1 180 ? 45.453 -17.863 57.407 1.00 38.26 363 ILE A C 1
ATOM 1391 O O . ILE A 1 180 ? 45.841 -16.729 57.107 1.00 38.29 363 ILE A O 1
ATOM 1396 N N . PRO A 1 181 ? 44.151 -18.187 57.539 1.00 38.34 364 PRO A N 1
ATOM 1397 C CA . PRO A 1 181 ? 43.106 -17.174 57.441 1.00 38.49 364 PRO A CA 1
ATOM 1398 C C . PRO A 1 181 ? 43.298 -16.108 58.512 1.00 38.67 364 PRO A C 1
ATOM 1399 O O . PRO A 1 181 ? 43.730 -16.420 59.624 1.00 38.61 364 PRO A O 1
ATOM 1403 N N . VAL A 1 182 ? 42.983 -14.864 58.164 1.00 39.08 365 VAL A N 1
ATOM 1404 C CA . VAL A 1 182 ? 43.117 -13.719 59.070 1.00 39.52 365 VAL A CA 1
ATOM 1405 C C . VAL A 1 182 ? 42.463 -13.956 60.443 1.00 39.60 365 VAL A C 1
ATOM 1406 O O . VAL A 1 182 ? 43.044 -13.608 61.478 1.00 39.56 365 VAL A O 1
ATOM 1410 N N . GLN A 1 183 ? 41.278 -14.569 60.445 1.00 39.65 366 GLN A N 1
ATOM 1411 C CA . GLN A 1 183 ? 40.546 -14.856 61.686 1.00 39.78 366 GLN A CA 1
ATOM 1412 C C . GLN A 1 183 ? 41.271 -15.811 62.646 1.00 39.77 366 GLN A C 1
ATOM 1413 O O . GLN A 1 183 ? 40.944 -15.863 63.834 1.00 39.73 366 GLN A O 1
ATOM 1419 N N . GLU A 1 184 ? 42.250 -16.555 62.130 1.00 39.77 367 GLU A N 1
ATOM 1420 C CA . GLU A 1 184 ? 43.028 -17.494 62.941 1.00 39.86 367 GLU A CA 1
ATOM 1421 C C . GLU A 1 184 ? 44.330 -16.887 63.478 1.00 40.02 367 GLU A C 1
ATOM 1422 O O . GLU A 1 184 ? 44.937 -17.432 64.404 1.00 40.02 367 GLU A O 1
ATOM 1428 N N . LEU A 1 185 ? 44.743 -15.756 62.903 1.00 40.20 368 LEU A N 1
ATOM 1429 C CA . LEU A 1 185 ? 46.009 -15.094 63.259 1.00 40.37 368 LEU A CA 1
ATOM 1430 C C . LEU A 1 185 ? 46.127 -14.600 64.712 1.00 40.48 368 LEU A C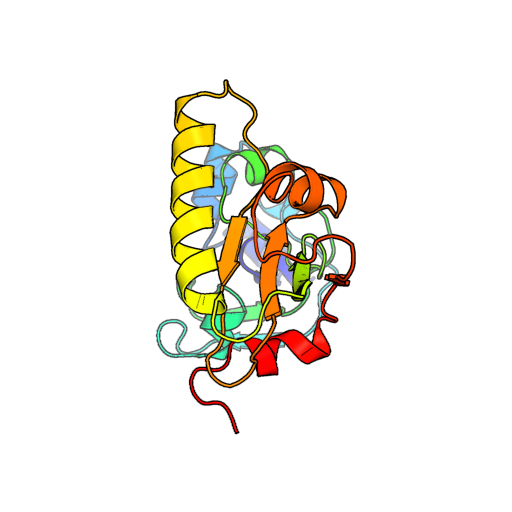 1
ATOM 1431 O O . LEU A 1 185 ? 47.215 -14.670 65.291 1.00 40.52 368 LEU A O 1
ATOM 1436 N N . PRO A 1 186 ? 45.026 -14.085 65.300 1.00 40.61 369 PRO A N 1
ATOM 1437 C CA . PRO A 1 186 ? 45.088 -13.611 66.686 1.00 40.75 369 PRO A CA 1
ATOM 1438 C C . PRO A 1 186 ? 45.337 -14.739 67.681 1.00 40.95 369 PRO A C 1
ATOM 1439 O O . PRO A 1 186 ? 46.077 -14.557 68.647 1.00 40.94 369 PRO A O 1
ATOM 1443 N N . LEU A 1 187 ? 44.722 -15.894 67.428 1.00 41.20 370 LEU A N 1
ATOM 1444 C CA . LEU A 1 187 ? 44.903 -17.087 68.251 1.00 41.47 370 LEU A CA 1
ATOM 1445 C C . LEU A 1 187 ? 46.305 -17.673 68.070 1.00 41.45 370 LEU A C 1
ATOM 1446 O O . LEU A 1 187 ? 46.758 -18.487 68.876 1.00 41.57 370 LEU A O 1
ATOM 1451 N N . LEU A 1 188 ? 46.988 -17.241 67.014 1.00 41.33 371 LEU A N 1
ATOM 1452 C CA . LEU A 1 188 ? 48.308 -17.752 66.673 1.00 41.26 371 LEU A CA 1
ATOM 1453 C C . LEU A 1 188 ? 49.442 -16.999 67.373 1.00 41.06 371 LEU A C 1
ATOM 1454 O O . LEU A 1 188 ? 50.475 -17.587 67.701 1.00 41.00 371 LEU A O 1
ATOM 1459 N N . LEU A 1 189 ? 49.242 -15.705 67.608 1.00 40.92 372 LEU A N 1
ATOM 1460 C CA . LEU A 1 189 ? 50.300 -14.846 68.138 1.00 40.71 372 LEU A CA 1
ATOM 1461 C C . LEU A 1 189 ? 50.027 -14.246 69.521 1.00 40.65 372 LEU A C 1
ATOM 1462 O O . LEU A 1 189 ? 50.830 -13.453 70.015 1.00 40.63 372 LEU A O 1
ATOM 1467 N N . LYS A 1 190 ? 48.917 -14.630 70.152 1.00 40.55 373 LYS A N 1
ATOM 1468 C CA . LYS A 1 190 ? 48.611 -14.153 71.508 1.00 40.70 373 LYS A CA 1
ATOM 1469 C C . LYS A 1 190 ? 49.561 -14.771 72.542 1.00 40.68 373 LYS A C 1
ATOM 1470 O O . LYS A 1 190 ? 49.770 -15.983 72.536 1.00 40.39 373 LYS A O 1
ATOM 1476 N N . PRO A 1 191 ? 50.139 -13.935 73.429 1.00 40.82 374 PRO A N 1
ATOM 1477 C CA . PRO A 1 191 ? 51.187 -14.358 74.365 1.00 40.95 374 PRO A CA 1
ATOM 1478 C C . PRO A 1 191 ? 50.835 -15.610 75.172 1.00 41.12 374 PRO A C 1
ATOM 1479 O O . PRO A 1 191 ? 51.680 -16.491 75.334 1.00 40.95 374 PRO A O 1
ATOM 1483 N N . ASN A 1 192 ? 49.599 -15.683 75.659 1.00 41.50 375 ASN A N 1
ATOM 1484 C CA . ASN A 1 192 ? 49.129 -16.829 76.435 1.00 41.98 375 ASN A CA 1
ATOM 1485 C C . ASN A 1 192 ? 48.111 -17.674 75.679 1.00 42.19 375 ASN A C 1
ATOM 1486 O O . ASN A 1 192 ? 47.001 -17.218 75.395 1.00 42.28 375 ASN A O 1
ATOM 1491 N N . LEU A 1 193 ? 48.502 -18.905 75.357 1.00 42.46 376 LEU A N 1
ATOM 1492 C CA . LEU A 1 193 ? 47.637 -19.834 74.632 1.00 42.70 376 LEU A CA 1
ATOM 1493 C C . LEU A 1 193 ? 46.899 -20.779 75.577 1.00 42.87 376 LEU A C 1
ATOM 1494 O O . LEU A 1 193 ? 47.415 -21.130 76.643 1.00 43.00 376 LEU A O 1
ATOM 1499 N N . GLU A 1 194 ? 45.692 -21.177 75.170 1.00 43.03 377 GLU A N 1
ATOM 1500 C CA . GLU A 1 194 ? 44.827 -22.089 75.934 1.00 43.10 377 GLU A CA 1
ATOM 1501 C C . GLU A 1 194 ? 44.650 -21.677 77.395 1.00 43.16 377 GLU A C 1
ATOM 1502 O O . GLU A 1 194 ? 43.537 -21.399 77.843 1.00 43.28 377 GLU A O 1
#

InterPro domains:
  IPR005100 NGN domain [PF03439] (287-371)
  IPR005824 KOW [SM00739] (381-408)
  IPR005824 KOW [SM00739] (533-560)
  IPR005824 KOW [SM00739] (583-610)
  IPR005824 KOW [SM00739] (798-825)
  IPR006645 NusG-like, N-terminal [SM00738] (284-375)
  IPR008991 Translation protein SH3-like domain superfamily [SSF50104] (521-583)
  IPR008991 Translation protein SH3-like domain superfamily [SSF50104] (574-634)
  IPR014722 Large ribosomal subunit protein uL2, domain 2 [G3DSA:2.30.30.30] (534-583)
  IPR014722 Large ribosomal subunit protein uL2, domain 2 [G3DSA:2.30.30.30] (584-632)
  IPR014722 Large ribosomal subunit protein uL2, domain 2 [G3DSA:2.30.30.30] (787-850)
  IPR017071 Transcription elongation factor Spt5, eukaryote [PIRSF036945] (28-1062)
  IPR022581 Spt5 transcription elongation factor, N-terminal [PF11942] (180-280)
  IPR024945 Spt5 C-terminal domain [SM01104] (902-1033)
  IPR036735 NusG, N-terminal domain superfamily [G3DSA:3.30.70.940] (266-373)
  IPR039385 NGN domain, eukaryotic [cd09888] (287-373)
  IPR039659 Transcription elongation factor SPT5 [PTHR11125] (122-1061)
  IPR041973 Spt5, KOW domain repeat 1 [PF23042] (382-508)
  IPR041973 Spt5, KOW domain repeat 1 [cd06081] (385-422)
  IPR041975 Spt5, KOW domain repeat 2 [PF23284] (536-582)

Radius of gyration: 20.43 Å; Cα contacts (8 Å, |Δi|>4): 309; chains: 1; bounding box: 42×59×31 Å

Sequence (192 aa):
SERACMLCGIVQTTNEFNRDGCPNCQGIFEEAGVSTMECTSPSFEGLVGMCKPTKSWVAKWLSVDHSIAGMYAIKVDGRLPAEVVELLPHYKPRDGSGSATIWGVRCRPGKEKELIRKLLKKKFNLDRAMGKKKLKILSIFQRDNYTGRIYIEAPKQSVIEKFCNGVPDIYISQKLLIPVQELPLLLKPNLE

Organism: Saccharomyces cerevisiae (strain ATCC 204508 / S288c) (NCBI:txid559292)

Secondary structure (DSSP, 8-state):
-EEEETTT-BEEEHHHHHHH--TTTHHHHHHHT--SGGGEES-EEEEEEES-TTT-HHHHHTT-TTS-SEEEEEEE-S---HHHHTT-TT---TTS-S---EEEEEE-TT-HHHHHHHHHHHHHHHHHHS-SS-----EEE--TTSTTEEEEE-S-HHHHHHHHTT-TTEEEEEEEE--GGGHHHHH-SS--